Protein AF-A0AAE9PSY1-F1 (afdb_monomer_lite)

InterPro domains:
  IPR010998 Integrase/recombinase, N-terminal [G3DSA:1.10.150.130] (76-188)
  IPR011010 DNA breaking-rejoining enzyme, catalytic core [SSF56349] (79-185)
  IPR044068 Core-binding (CB) domain [PS51900] (79-162)

Foldseek 3Di:
DDDDDDPDPPDAPPQWDDDPQWIKGKDWFWAWDQDPNDTDIDIDIDIDPTHNDSVVRVVVVVVLVVCVVVVNRHDDDQCFLQNLLVVLLVVCCVVPVDDPVLSVLLVLLSVLVCVQGRNHRLQPDALVNVLVSLVVCVVVVDDLVSSVSNLVSLQSSQVVCCVVVVYVDRSSPPHDRDDDDPPPPPPDDDDPDDDDDDDDDD

Structure (mmCIF, N/CA/C/O backbone):
data_AF-A0AAE9PSY1-F1
#
_entry.id   AF-A0AAE9PSY1-F1
#
loop_
_atom_site.group_PDB
_atom_site.id
_atom_site.type_symbol
_atom_site.label_atom_id
_atom_site.label_alt_id
_atom_site.label_comp_id
_atom_site.label_asym_id
_atom_site.label_entity_id
_atom_site.label_seq_id
_atom_site.pdbx_PDB_ins_code
_atom_site.Cartn_x
_atom_site.Cartn_y
_atom_site.Cartn_z
_atom_site.occupancy
_atom_site.B_iso_or_equiv
_atom_site.auth_seq_id
_atom_site.auth_comp_id
_atom_site.auth_asym_id
_atom_site.auth_atom_id
_atom_site.pdbx_PDB_model_num
ATOM 1 N N . MET A 1 1 ? 51.219 -41.374 -12.447 1.00 38.34 1 MET A N 1
ATOM 2 C CA . MET A 1 1 ? 50.720 -40.051 -12.893 1.00 38.34 1 MET A CA 1
ATOM 3 C C . MET A 1 1 ? 49.291 -40.204 -13.410 1.00 38.34 1 MET A C 1
ATOM 5 O O . MET A 1 1 ? 49.100 -40.772 -14.476 1.00 38.34 1 MET A O 1
ATOM 9 N N . LYS A 1 2 ? 48.273 -39.790 -12.641 1.00 38.56 2 LYS A N 1
ATOM 10 C CA . LYS A 1 2 ? 46.865 -39.838 -13.081 1.00 38.56 2 LYS A CA 1
ATOM 11 C C . LYS A 1 2 ? 46.570 -38.604 -13.941 1.00 38.56 2 LYS A C 1
ATOM 13 O O . LYS A 1 2 ? 46.669 -37.480 -13.456 1.00 38.56 2 LYS A O 1
ATOM 18 N N . LYS A 1 3 ? 46.256 -38.822 -15.222 1.00 40.44 3 LYS A N 1
ATOM 19 C CA . LYS A 1 3 ? 45.859 -37.780 -16.180 1.00 40.44 3 LYS A CA 1
ATOM 20 C C . LYS A 1 3 ? 44.572 -37.105 -15.681 1.00 40.44 3 LYS A C 1
ATOM 22 O O . LYS A 1 3 ? 43.551 -37.771 -15.538 1.00 40.44 3 LYS A O 1
ATOM 27 N N . LYS A 1 4 ? 44.624 -35.796 -15.404 1.00 39.72 4 LYS A N 1
ATOM 28 C CA . LYS A 1 4 ? 43.431 -34.965 -15.178 1.00 39.72 4 LYS A CA 1
ATOM 29 C C . LYS A 1 4 ? 42.653 -34.904 -16.494 1.00 39.72 4 LYS A C 1
ATOM 31 O O . LYS A 1 4 ? 43.140 -34.334 -17.467 1.00 39.72 4 LYS A O 1
ATOM 36 N N . GLY A 1 5 ? 41.483 -35.535 -16.525 1.00 40.78 5 GLY A N 1
ATOM 37 C CA . GLY A 1 5 ? 40.542 -35.429 -17.633 1.00 40.78 5 GLY A CA 1
ATOM 38 C C . GLY A 1 5 ? 40.081 -33.982 -17.791 1.00 40.78 5 GLY A C 1
ATOM 39 O O . GLY A 1 5 ? 39.599 -33.370 -16.841 1.00 40.78 5 GLY A O 1
ATOM 40 N N . SER A 1 6 ? 40.273 -33.445 -18.991 1.00 43.91 6 SER A N 1
ATOM 41 C CA . SER A 1 6 ? 39.688 -32.189 -19.454 1.00 43.91 6 SER A CA 1
ATOM 42 C C . SER A 1 6 ? 38.163 -32.302 -19.381 1.00 43.91 6 SER A C 1
ATOM 44 O O . SER A 1 6 ? 37.575 -33.107 -20.103 1.00 43.91 6 SER A O 1
ATOM 46 N N . SER A 1 7 ? 37.515 -31.555 -18.481 1.00 47.62 7 SER A N 1
ATOM 47 C CA . SER A 1 7 ? 36.056 -31.483 -18.441 1.00 47.62 7 SER A CA 1
ATOM 48 C C . SER A 1 7 ? 35.575 -30.651 -19.627 1.00 47.62 7 SER A C 1
ATOM 50 O O . SER A 1 7 ? 35.779 -29.439 -19.708 1.00 47.62 7 SER A O 1
ATOM 52 N N . THR A 1 8 ? 34.936 -31.313 -20.584 1.00 50.91 8 THR A N 1
ATOM 53 C CA . THR A 1 8 ? 34.215 -30.669 -21.679 1.00 50.91 8 THR A CA 1
ATOM 54 C C . THR A 1 8 ? 33.200 -29.706 -21.064 1.00 50.91 8 THR A C 1
ATOM 56 O O . THR A 1 8 ? 32.235 -30.147 -20.439 1.00 50.91 8 THR A O 1
ATOM 59 N N . LYS A 1 9 ? 33.426 -28.389 -21.173 1.00 59.38 9 LYS A N 1
ATOM 60 C CA . LYS A 1 9 ? 32.467 -27.374 -20.712 1.00 59.38 9 LYS A CA 1
ATOM 61 C C . LYS A 1 9 ? 31.151 -27.605 -21.460 1.00 59.38 9 LYS A C 1
ATOM 63 O O . LYS A 1 9 ? 31.060 -27.280 -22.644 1.00 59.38 9 LYS A O 1
ATOM 68 N N . ARG A 1 10 ? 30.155 -28.215 -20.807 1.00 67.44 10 ARG A N 1
ATOM 69 C CA . ARG A 1 10 ? 28.814 -28.373 -21.387 1.00 67.44 10 ARG A CA 1
ATOM 70 C C . ARG A 1 10 ? 28.285 -26.975 -21.701 1.00 67.44 10 ARG A C 1
ATOM 72 O O . ARG A 1 10 ? 28.323 -26.095 -20.843 1.00 67.44 10 ARG A O 1
ATOM 79 N N . LYS A 1 11 ? 27.841 -26.750 -22.938 1.00 79.25 11 LYS A N 1
ATOM 80 C CA . LYS A 1 11 ? 27.210 -25.485 -23.327 1.00 79.25 11 LYS A CA 1
ATOM 81 C C . LYS A 1 11 ? 25.813 -25.454 -22.709 1.00 79.25 11 LYS A C 1
ATOM 83 O O . LYS A 1 11 ? 24.969 -26.262 -23.084 1.00 79.25 11 LYS A O 1
ATOM 88 N N . LEU A 1 12 ? 25.598 -24.566 -21.742 1.00 84.44 12 LEU A N 1
ATOM 89 C CA . LEU A 1 12 ? 24.282 -24.349 -21.145 1.00 84.44 12 LEU A CA 1
ATOM 90 C C . LEU A 1 12 ? 23.368 -23.593 -22.128 1.00 84.44 12 LEU A C 1
ATOM 92 O O . LEU A 1 12 ? 23.875 -22.800 -22.929 1.00 84.44 12 LEU A O 1
ATOM 96 N N . PRO A 1 13 ? 22.041 -23.811 -22.076 1.00 86.56 13 PRO A N 1
ATOM 97 C CA . PRO A 1 13 ? 21.084 -23.027 -22.852 1.00 86.56 13 PRO A CA 1
ATOM 98 C C . PRO A 1 13 ? 21.140 -21.528 -22.523 1.00 86.56 13 PRO A C 1
ATOM 100 O O . PRO A 1 13 ? 21.561 -21.123 -21.437 1.00 86.56 13 PRO A O 1
ATOM 103 N N . THR A 1 14 ? 20.682 -20.693 -23.458 1.00 86.75 14 THR A N 1
ATOM 104 C CA . THR A 1 14 ? 20.633 -19.232 -23.298 1.00 86.75 14 THR A CA 1
ATOM 105 C C . THR A 1 14 ? 19.939 -18.840 -21.993 1.00 86.75 14 THR A C 1
ATOM 107 O O . THR A 1 14 ? 18.866 -19.348 -21.681 1.00 86.75 14 THR A O 1
ATOM 110 N N . ASN A 1 15 ? 20.549 -17.910 -21.251 1.00 88.56 15 ASN A N 1
ATOM 111 C CA . ASN A 1 15 ? 20.097 -17.413 -19.945 1.00 88.56 15 ASN A CA 1
ATOM 112 C C . ASN A 1 15 ? 20.086 -18.430 -18.788 1.00 88.56 15 ASN A C 1
ATOM 114 O O . ASN A 1 15 ? 19.788 -18.024 -17.667 1.00 88.56 15 ASN A O 1
ATOM 118 N N . VAL A 1 16 ? 20.484 -19.689 -19.001 1.00 90.56 16 VAL A N 1
ATOM 119 C CA . VAL A 1 16 ? 20.655 -20.669 -17.919 1.00 90.56 16 VAL A CA 1
ATOM 120 C C . VAL A 1 16 ? 22.053 -20.548 -17.310 1.00 90.56 16 VAL A C 1
ATOM 122 O O . VAL A 1 16 ? 23.061 -20.501 -18.019 1.00 90.56 16 VAL A O 1
ATOM 125 N N . ARG A 1 17 ? 22.123 -20.502 -15.980 1.00 89.88 17 ARG A N 1
ATOM 126 C CA . ARG A 1 17 ? 23.356 -20.512 -15.185 1.00 89.88 17 ARG A CA 1
ATOM 127 C C . ARG A 1 17 ? 23.416 -21.785 -14.349 1.00 89.88 17 ARG A C 1
ATOM 129 O O . ARG A 1 17 ? 22.388 -22.261 -13.883 1.00 89.88 17 ARG A O 1
ATOM 136 N N . GLU A 1 18 ? 24.619 -22.309 -14.141 1.00 91.88 18 GLU A N 1
ATOM 137 C CA . GLU A 1 18 ? 24.870 -23.443 -13.246 1.00 91.88 18 GLU A CA 1
ATOM 138 C C . GLU A 1 18 ? 25.722 -22.982 -12.060 1.00 91.88 18 GLU A C 1
ATOM 140 O O . GLU A 1 18 ? 26.770 -22.355 -12.243 1.00 91.88 18 GLU A O 1
ATOM 145 N N . ARG A 1 19 ? 25.270 -23.287 -10.842 1.00 86.94 19 ARG A N 1
ATOM 146 C CA . ARG A 1 19 ? 26.006 -23.035 -9.599 1.00 86.94 19 ARG A CA 1
ATOM 147 C C . ARG A 1 19 ? 25.742 -24.171 -8.617 1.00 86.94 19 ARG A C 1
ATOM 149 O O . ARG A 1 19 ? 24.590 -24.499 -8.354 1.00 86.94 19 ARG A O 1
ATOM 156 N N . ASP A 1 20 ? 26.808 -24.747 -8.068 1.00 87.19 20 ASP A N 1
ATOM 157 C CA . ASP A 1 20 ? 26.748 -25.846 -7.090 1.00 87.19 20 ASP A CA 1
ATOM 158 C C . ASP A 1 20 ? 25.937 -27.066 -7.588 1.00 87.19 20 ASP A C 1
ATOM 160 O O . ASP A 1 20 ? 25.249 -27.724 -6.813 1.00 87.19 20 ASP A O 1
ATOM 164 N N . GLY A 1 21 ? 25.971 -27.343 -8.900 1.00 87.31 21 GLY A N 1
ATOM 165 C CA . GLY A 1 21 ? 25.198 -28.425 -9.527 1.00 87.31 21 GLY A CA 1
ATOM 166 C C . GLY A 1 21 ? 23.692 -28.159 -9.643 1.00 87.31 21 GLY A C 1
ATOM 167 O O . GLY A 1 21 ? 22.940 -29.076 -9.959 1.00 87.31 21 GLY A O 1
ATOM 168 N N . LYS A 1 22 ? 23.245 -26.925 -9.383 1.00 91.00 22 LYS A N 1
ATOM 169 C CA . LYS A 1 22 ? 21.869 -26.467 -9.598 1.00 91.00 22 LYS A CA 1
ATOM 170 C C . LYS A 1 22 ? 21.804 -25.462 -10.743 1.00 91.00 22 LYS A C 1
ATOM 172 O O . LYS A 1 22 ? 22.782 -24.762 -11.018 1.00 91.00 22 LYS A O 1
ATOM 177 N N . TYR A 1 23 ? 20.632 -25.342 -11.356 1.00 91.62 23 TYR A N 1
ATOM 178 C CA . TYR A 1 23 ? 20.397 -24.505 -12.529 1.00 91.62 23 TYR A CA 1
ATOM 179 C C . TYR A 1 23 ? 19.451 -23.347 -12.213 1.00 91.62 23 TYR A C 1
ATOM 181 O O . TYR A 1 23 ? 18.432 -23.539 -11.563 1.00 91.62 23 TYR A O 1
ATOM 189 N N . SER A 1 24 ? 19.756 -22.139 -12.676 1.00 88.81 24 SER A N 1
ATOM 190 C CA . SER A 1 24 ? 18.845 -20.989 -12.595 1.00 88.81 24 SER A CA 1
ATOM 191 C C . SER A 1 24 ? 18.690 -20.322 -13.957 1.00 88.81 24 SER A C 1
ATOM 193 O O . SER A 1 24 ? 19.573 -20.403 -14.808 1.00 88.81 24 SER A O 1
ATOM 195 N N . TYR A 1 25 ? 17.558 -19.663 -14.175 1.00 90.06 25 TYR A N 1
ATOM 196 C CA . TYR A 1 25 ? 17.272 -18.868 -15.360 1.00 90.06 25 TYR A CA 1
ATOM 197 C C . TYR A 1 25 ? 17.375 -17.385 -15.022 1.00 90.06 25 TYR A C 1
ATOM 199 O O . TYR A 1 25 ? 16.667 -16.882 -14.147 1.00 90.06 25 TYR A O 1
ATOM 207 N N . ARG A 1 26 ? 18.249 -16.669 -15.726 1.00 92.12 26 ARG A N 1
ATOM 208 C CA . ARG A 1 26 ? 18.400 -15.220 -15.606 1.00 92.12 26 ARG A CA 1
ATOM 209 C C . ARG A 1 26 ? 17.409 -14.506 -16.515 1.00 92.12 26 ARG A C 1
ATOM 211 O O . ARG A 1 26 ? 17.347 -14.778 -17.709 1.00 92.12 26 ARG A O 1
ATOM 218 N N . TYR A 1 27 ? 16.711 -13.515 -15.985 1.00 88.62 27 TYR A N 1
ATOM 219 C CA . TYR A 1 27 ? 15.773 -12.707 -16.755 1.00 88.62 27 TYR A CA 1
ATOM 220 C C . TYR A 1 27 ? 15.793 -11.245 -16.312 1.00 88.62 27 TYR A C 1
ATOM 222 O O . TYR A 1 27 ? 16.279 -10.907 -15.235 1.00 88.62 27 TYR A O 1
ATOM 230 N N . TYR A 1 28 ? 15.268 -10.367 -17.164 1.00 86.75 28 TYR A N 1
ATOM 231 C CA . TYR A 1 28 ? 15.171 -8.937 -16.889 1.00 86.75 28 TYR A CA 1
ATOM 232 C C . TYR A 1 28 ? 13.712 -8.552 -16.742 1.00 86.75 28 TYR A C 1
ATOM 234 O O . TYR A 1 28 ? 12.906 -8.796 -17.644 1.00 86.75 28 TYR A O 1
ATOM 242 N N . ILE A 1 29 ? 13.381 -7.923 -15.621 1.00 81.38 29 ILE A N 1
ATOM 243 C CA . ILE A 1 29 ? 12.048 -7.378 -15.410 1.00 81.38 29 ILE A CA 1
ATOM 244 C C . ILE A 1 29 ? 12.078 -5.872 -15.703 1.00 81.38 29 ILE A C 1
ATOM 246 O O . ILE A 1 29 ? 12.953 -5.176 -15.173 1.00 81.38 29 ILE A O 1
ATO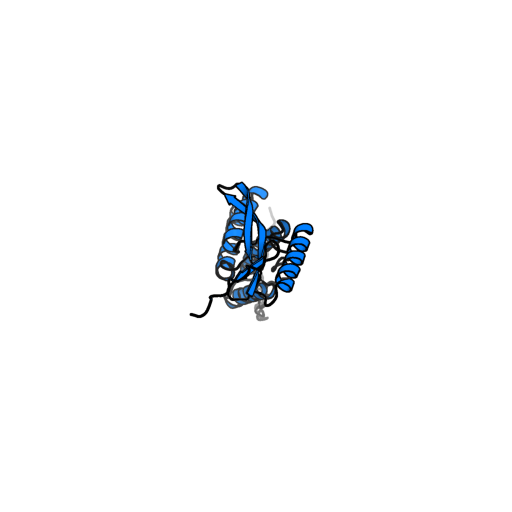M 250 N N . PRO A 1 30 ? 11.165 -5.344 -16.543 1.00 76.00 30 PRO A N 1
ATOM 251 C CA . PRO A 1 30 ? 11.039 -3.905 -16.727 1.00 76.00 30 PRO A CA 1
ATOM 252 C C . PRO A 1 30 ? 10.627 -3.240 -15.408 1.00 76.00 30 PRO A C 1
ATOM 254 O O . PRO A 1 30 ? 9.717 -3.700 -14.719 1.00 76.00 30 PRO A O 1
ATOM 257 N N . THR A 1 31 ? 11.302 -2.147 -15.073 1.00 70.38 31 THR A N 1
ATOM 258 C CA . THR A 1 31 ? 11.047 -1.323 -13.889 1.00 70.38 31 THR A CA 1
ATOM 259 C C . THR A 1 31 ? 10.933 0.149 -14.279 1.00 70.38 31 THR A C 1
ATOM 261 O O . THR A 1 31 ? 11.395 0.561 -15.346 1.00 70.38 31 THR A O 1
ATOM 264 N N . THR A 1 32 ? 10.336 0.951 -13.405 1.00 70.44 32 THR A N 1
ATOM 265 C CA . THR A 1 32 ? 10.323 2.410 -13.500 1.00 70.44 32 THR A CA 1
ATOM 266 C C . THR A 1 32 ? 11.026 2.956 -12.267 1.00 70.44 32 THR A C 1
ATOM 268 O O . THR A 1 32 ? 10.627 2.659 -11.144 1.00 70.44 32 THR A O 1
ATOM 271 N N . LYS A 1 33 ? 12.084 3.744 -12.464 1.00 63.69 33 LYS A N 1
ATOM 272 C CA . LYS A 1 33 ? 12.772 4.448 -11.379 1.00 63.69 33 LYS A CA 1
ATOM 273 C C . LYS A 1 33 ? 12.387 5.919 -11.417 1.00 63.69 33 LYS A C 1
ATOM 275 O O . LYS A 1 33 ? 12.373 6.520 -12.488 1.00 63.69 33 LYS A O 1
ATOM 280 N N . PHE A 1 34 ? 12.118 6.486 -10.246 1.00 53.16 34 PHE A N 1
ATOM 281 C CA . PHE A 1 34 ? 11.942 7.924 -10.073 1.00 53.16 34 PHE A CA 1
ATOM 282 C C . PHE A 1 34 ? 13.309 8.533 -9.773 1.00 53.16 34 PHE A C 1
ATOM 284 O O . PHE A 1 34 ? 13.859 8.324 -8.693 1.00 53.16 34 PHE A O 1
ATOM 291 N N . ILE A 1 35 ? 13.878 9.241 -10.742 1.00 62.84 35 ILE A N 1
ATOM 292 C CA . ILE A 1 35 ? 15.138 9.972 -10.580 1.00 62.84 35 ILE A CA 1
ATOM 293 C C . ILE A 1 35 ? 14.781 11.445 -10.751 1.00 62.84 35 ILE A C 1
ATOM 295 O O . ILE A 1 35 ? 14.206 11.806 -11.771 1.00 62.84 35 ILE A O 1
ATOM 299 N N . GLU A 1 36 ? 15.057 12.266 -9.734 1.00 52.88 36 GLU A N 1
ATOM 300 C CA . GLU A 1 36 ? 14.820 13.725 -9.763 1.00 52.88 36 GLU A CA 1
ATOM 301 C C . GLU A 1 36 ? 13.357 14.143 -10.030 1.00 52.88 36 GLU A C 1
ATOM 303 O O . GLU A 1 36 ? 13.087 15.244 -10.488 1.00 52.88 36 GLU A O 1
ATOM 308 N N . GLY A 1 37 ? 12.386 13.283 -9.702 1.00 56.38 37 GLY A N 1
ATOM 309 C CA . GLY A 1 37 ? 10.957 13.568 -9.892 1.00 56.38 37 GLY A CA 1
ATOM 310 C C . GLY A 1 37 ? 10.389 13.145 -11.250 1.00 56.38 37 GLY A C 1
ATOM 311 O O . GLY A 1 37 ? 9.181 13.249 -11.443 1.00 56.38 37 GLY A O 1
ATOM 312 N N . GLU A 1 38 ? 11.213 12.595 -12.144 1.00 52.50 38 GLU A N 1
ATOM 313 C CA . GLU A 1 38 ? 10.786 12.065 -13.442 1.00 52.50 38 GLU A CA 1
ATOM 314 C C . GLU A 1 38 ? 10.785 10.527 -13.470 1.00 52.50 38 GLU A C 1
ATOM 316 O O . GLU A 1 38 ? 11.668 9.863 -12.915 1.00 52.50 38 GLU A O 1
ATOM 321 N N . GLU A 1 39 ? 9.794 9.948 -14.152 1.00 62.06 39 GLU A N 1
ATOM 322 C CA . GLU A 1 39 ? 9.678 8.504 -14.374 1.00 62.06 39 GLU A CA 1
ATOM 323 C C . GLU A 1 39 ? 10.609 8.045 -15.506 1.00 62.06 39 GLU A C 1
ATOM 325 O O . GLU A 1 39 ? 10.384 8.349 -16.679 1.00 62.06 39 GLU A O 1
ATOM 330 N N . LYS A 1 40 ? 11.639 7.253 -15.183 1.00 74.38 40 LYS A N 1
ATOM 331 C CA . LYS A 1 40 ? 12.554 6.664 -16.175 1.00 74.38 40 LYS A CA 1
ATOM 332 C C . LYS A 1 40 ? 12.397 5.148 -16.247 1.00 74.38 40 LYS A C 1
ATOM 334 O O . LYS A 1 40 ? 12.455 4.449 -15.233 1.00 74.38 40 LYS A O 1
ATOM 339 N N . LYS A 1 41 ? 12.246 4.625 -17.470 1.00 72.06 41 LYS A N 1
ATOM 340 C CA . LYS A 1 41 ? 12.249 3.178 -17.741 1.00 72.06 41 LYS A CA 1
ATOM 341 C C . LYS A 1 41 ? 13.631 2.608 -17.435 1.00 72.06 41 LYS A C 1
ATOM 343 O O . LYS A 1 41 ? 14.647 3.128 -17.883 1.00 72.06 41 LYS A O 1
ATOM 348 N N . SER A 1 42 ? 13.663 1.515 -16.695 1.00 76.75 42 SER A N 1
ATOM 349 C CA . SER A 1 42 ? 14.871 0.771 -16.362 1.00 76.75 42 SER A CA 1
ATOM 350 C C . SER A 1 42 ? 14.549 -0.731 -16.389 1.00 76.75 42 SER A C 1
ATOM 352 O O . SER A 1 42 ? 13.420 -1.139 -16.662 1.00 76.75 42 SER A O 1
ATOM 354 N N . SER A 1 43 ? 15.543 -1.585 -16.174 1.00 79.56 43 SER A N 1
ATOM 355 C CA . SER A 1 43 ? 15.342 -3.030 -16.045 1.00 79.56 43 SER A CA 1
ATOM 356 C C . SER A 1 43 ? 16.198 -3.557 -14.901 1.00 79.56 43 SER A C 1
ATOM 358 O O . SER A 1 43 ? 17.305 -3.061 -14.682 1.00 79.56 43 SER A O 1
ATOM 360 N N . LYS A 1 44 ? 15.675 -4.525 -14.145 1.00 81.62 44 LYS A N 1
ATOM 361 C CA . LYS A 1 44 ? 16.419 -5.209 -13.083 1.00 81.62 44 LYS A CA 1
ATOM 362 C C . LYS A 1 44 ? 16.652 -6.666 -13.469 1.00 81.62 44 LYS A C 1
ATOM 364 O O . LYS A 1 44 ? 15.723 -7.356 -13.888 1.00 81.62 44 LYS A O 1
ATOM 369 N N . GLU A 1 45 ? 17.906 -7.094 -13.343 1.00 86.25 45 GLU A N 1
ATOM 370 C CA . GLU A 1 45 ? 18.312 -8.495 -13.462 1.00 86.25 45 GLU A CA 1
ATOM 371 C C . GLU A 1 45 ? 17.767 -9.289 -12.270 1.00 86.25 45 GLU A C 1
ATOM 373 O O . GLU A 1 45 ? 17.902 -8.871 -11.119 1.00 86.25 45 GLU A O 1
ATOM 378 N N . MET A 1 46 ? 17.142 -10.422 -12.567 1.00 84.38 46 MET A N 1
ATOM 379 C CA . MET A 1 46 ? 16.596 -11.377 -11.611 1.00 84.38 46 MET A CA 1
ATOM 380 C C . MET A 1 46 ? 17.054 -12.783 -11.996 1.00 84.38 46 MET A C 1
ATOM 382 O O . MET A 1 46 ? 17.375 -13.058 -13.156 1.00 84.38 46 MET A O 1
ATOM 386 N N . GLU A 1 47 ? 17.049 -13.684 -11.022 1.00 85.62 47 GLU A N 1
ATOM 387 C CA . GLU A 1 47 ? 17.278 -15.108 -11.241 1.00 85.62 47 GLU A CA 1
ATOM 388 C C . GLU A 1 47 ? 16.077 -15.899 -10.731 1.00 85.62 47 GLU A C 1
ATOM 390 O O . GLU A 1 47 ? 15.436 -15.525 -9.747 1.00 85.62 47 GLU A O 1
ATOM 395 N N . SER A 1 48 ? 15.756 -16.988 -11.421 1.00 81.81 48 SER A N 1
ATOM 396 C CA . SER A 1 48 ? 14.795 -17.970 -10.933 1.00 81.81 48 SER A CA 1
ATOM 397 C C . SER A 1 48 ? 15.289 -18.628 -9.635 1.00 81.81 48 SER A C 1
ATOM 399 O O . SER A 1 48 ? 16.481 -18.552 -9.310 1.00 81.81 48 SER A O 1
ATOM 401 N N . PRO A 1 49 ? 14.420 -19.378 -8.933 1.00 83.50 49 PRO A N 1
ATOM 402 C CA . PRO A 1 49 ? 14.876 -20.394 -7.995 1.00 83.50 49 PRO A CA 1
ATOM 403 C C . PRO A 1 49 ? 15.916 -21.321 -8.634 1.00 83.50 49 PRO A C 1
ATOM 405 O O . PRO A 1 49 ? 16.003 -21.449 -9.860 1.00 83.50 49 PRO A O 1
ATOM 408 N N . ARG A 1 50 ? 16.711 -21.967 -7.785 1.00 85.06 50 ARG A N 1
ATOM 409 C CA . ARG A 1 50 ? 17.660 -22.990 -8.215 1.00 85.06 50 ARG A CA 1
ATOM 410 C C . ARG A 1 50 ? 16.909 -24.306 -8.421 1.00 85.06 50 ARG A C 1
ATOM 412 O O . ARG A 1 50 ? 16.239 -24.765 -7.503 1.00 85.06 50 ARG A O 1
ATOM 419 N N . PHE A 1 51 ? 17.052 -24.886 -9.601 1.00 85.81 51 PHE A N 1
ATOM 420 C CA . PHE A 1 51 ? 16.428 -26.129 -10.033 1.00 85.81 51 PHE A CA 1
ATOM 421 C C . PHE A 1 51 ? 17.445 -27.263 -10.130 1.00 85.81 51 PHE A C 1
ATOM 423 O O . PHE A 1 51 ? 18.655 -27.028 -10.214 1.00 85.81 51 PHE A O 1
ATOM 430 N N . ASP A 1 52 ? 16.945 -28.492 -10.143 1.00 87.06 52 ASP A N 1
ATOM 431 C CA . ASP A 1 52 ? 17.772 -29.697 -10.182 1.00 87.06 52 ASP A CA 1
ATOM 432 C C . ASP A 1 52 ? 18.142 -30.068 -11.617 1.00 87.06 52 ASP A C 1
ATOM 434 O O . ASP A 1 52 ? 19.190 -30.665 -11.863 1.00 87.06 52 ASP A O 1
ATOM 438 N N . THR A 1 53 ? 17.315 -29.655 -12.579 1.00 92.25 53 THR A N 1
ATOM 439 C CA . THR A 1 53 ? 17.512 -29.931 -13.999 1.00 92.25 53 THR A CA 1
ATOM 440 C C . THR A 1 53 ? 17.610 -28.655 -14.834 1.00 92.25 53 THR A C 1
ATOM 442 O O . THR A 1 53 ? 17.056 -27.603 -14.512 1.00 92.25 53 THR A O 1
ATOM 445 N N . ILE A 1 54 ? 18.308 -28.758 -15.968 1.00 91.44 54 ILE A N 1
ATOM 446 C CA . ILE A 1 54 ? 18.382 -27.680 -16.965 1.00 91.44 54 ILE A CA 1
ATOM 447 C C . ILE A 1 54 ? 16.987 -27.381 -17.535 1.00 91.44 54 ILE A C 1
ATOM 449 O O . ILE A 1 54 ? 16.672 -26.221 -17.792 1.00 91.44 54 ILE A O 1
ATOM 453 N N . GLN A 1 55 ? 16.158 -28.415 -17.724 1.00 91.19 55 GLN A N 1
ATOM 454 C CA . GLN A 1 55 ? 14.836 -28.277 -18.334 1.00 91.19 55 GLN A CA 1
ATOM 455 C C . GLN A 1 55 ? 13.898 -27.426 -17.472 1.00 91.19 55 GLN A C 1
ATOM 457 O O . GLN A 1 55 ? 13.263 -26.525 -18.002 1.00 91.19 55 GLN A O 1
ATOM 462 N N . GLU A 1 56 ? 13.890 -27.613 -16.150 1.00 85.06 56 GLU A N 1
ATOM 463 C CA . GLU A 1 56 ? 13.088 -26.787 -15.233 1.00 85.06 56 GLU A CA 1
ATOM 464 C C . GLU A 1 56 ? 13.458 -25.298 -15.312 1.00 85.06 56 GLU A C 1
ATOM 466 O O . GLU A 1 56 ? 12.585 -24.428 -15.315 1.00 85.06 56 GLU A O 1
ATOM 471 N N . ALA A 1 57 ? 14.754 -24.988 -15.439 1.00 87.44 57 ALA A N 1
ATOM 472 C CA . ALA A 1 57 ? 15.205 -23.615 -15.643 1.00 87.44 57 ALA A CA 1
ATOM 473 C C . ALA A 1 57 ? 14.713 -23.050 -16.990 1.00 87.44 57 ALA A C 1
ATOM 475 O O . ALA A 1 57 ? 14.303 -21.890 -17.065 1.00 87.44 57 ALA A O 1
ATOM 476 N N . VAL A 1 58 ? 14.717 -23.858 -18.054 1.00 92.00 58 VAL A N 1
ATOM 477 C CA . VAL A 1 58 ? 14.201 -23.461 -19.376 1.00 92.00 58 VAL A CA 1
ATOM 478 C C . VAL A 1 58 ? 12.688 -23.235 -19.339 1.00 92.00 58 VAL A C 1
ATOM 480 O O . VAL A 1 58 ? 12.225 -22.200 -19.819 1.00 92.00 58 VAL A O 1
ATOM 483 N N . ASP A 1 59 ? 11.931 -24.142 -18.724 1.00 87.00 59 ASP A N 1
ATOM 484 C CA . ASP A 1 59 ? 10.474 -24.043 -18.589 1.00 87.00 59 ASP A CA 1
ATOM 485 C C . ASP A 1 59 ? 10.084 -22.794 -17.792 1.00 87.00 59 ASP A C 1
ATOM 487 O O . ASP A 1 59 ? 9.179 -22.051 -18.181 1.00 87.00 59 ASP A O 1
ATOM 491 N N . PHE A 1 60 ? 10.833 -22.480 -16.729 1.00 83.50 60 PHE A N 1
ATOM 492 C CA . PHE A 1 60 ? 10.681 -21.217 -16.012 1.00 83.50 60 PHE A CA 1
ATOM 493 C C . PHE A 1 60 ? 10.912 -20.009 -16.933 1.00 83.50 60 PHE A C 1
ATOM 495 O O . PHE A 1 60 ? 10.132 -19.056 -16.908 1.00 83.50 60 PHE A O 1
ATOM 502 N N . GLY A 1 61 ? 11.941 -20.051 -17.783 1.00 86.88 61 GLY A N 1
ATOM 503 C CA . GLY A 1 61 ? 12.195 -19.023 -18.794 1.00 86.88 61 GLY A CA 1
ATOM 504 C C . GLY A 1 61 ? 11.018 -18.813 -19.753 1.00 86.88 61 GLY A C 1
ATOM 505 O O . GLY A 1 61 ? 10.624 -17.672 -19.998 1.00 86.88 61 GLY A O 1
ATOM 506 N N . ILE A 1 62 ? 10.394 -19.897 -20.226 1.00 88.31 62 ILE A N 1
ATOM 507 C CA . ILE A 1 62 ? 9.190 -19.844 -21.075 1.00 88.31 62 ILE A CA 1
ATOM 508 C C . ILE A 1 62 ? 8.034 -19.160 -20.333 1.00 88.31 62 ILE A C 1
ATOM 510 O O . ILE A 1 62 ? 7.371 -18.282 -20.892 1.00 88.31 62 ILE A O 1
ATOM 514 N N . LEU A 1 63 ? 7.816 -19.497 -19.057 1.00 83.88 63 LEU A N 1
ATOM 515 C CA . LEU A 1 63 ? 6.789 -18.855 -18.228 1.00 83.88 63 LEU A CA 1
ATOM 516 C C . LEU A 1 63 ? 7.044 -17.352 -18.048 1.00 83.88 63 LEU A C 1
ATOM 518 O O . LEU A 1 63 ? 6.102 -16.554 -18.073 1.00 83.88 63 LEU A O 1
ATOM 522 N N . ILE A 1 64 ? 8.302 -16.948 -17.868 1.00 85.38 64 ILE A N 1
ATOM 523 C CA . ILE A 1 64 ? 8.686 -15.538 -17.750 1.00 85.38 64 ILE A CA 1
ATOM 524 C C . ILE A 1 64 ? 8.434 -14.782 -19.056 1.00 85.38 64 ILE A C 1
ATOM 526 O O . ILE A 1 64 ? 7.839 -13.701 -19.019 1.00 85.38 64 ILE A O 1
ATOM 530 N N . GLU A 1 65 ? 8.818 -15.341 -20.203 1.00 85.69 65 GLU A N 1
ATOM 531 C CA . GLU A 1 65 ? 8.557 -14.724 -21.508 1.00 85.69 65 GLU A CA 1
ATOM 532 C C . GLU A 1 65 ? 7.052 -14.625 -21.788 1.00 85.69 65 GLU A C 1
ATOM 534 O O . GLU A 1 65 ? 6.568 -13.568 -22.196 1.00 85.69 65 GLU A O 1
ATOM 539 N N . ALA A 1 66 ? 6.269 -15.652 -21.446 1.00 83.06 66 ALA A N 1
ATOM 540 C CA . ALA A 1 66 ? 4.811 -15.587 -21.522 1.00 83.06 66 ALA A CA 1
ATOM 541 C C . ALA A 1 66 ? 4.240 -14.448 -20.653 1.00 83.06 66 ALA A C 1
ATOM 543 O O . ALA A 1 66 ? 3.417 -13.656 -21.123 1.00 83.06 66 ALA A O 1
ATOM 544 N N . LYS A 1 67 ? 4.710 -14.294 -19.405 1.00 78.50 67 LYS A N 1
ATOM 545 C CA . LYS A 1 67 ? 4.315 -13.178 -18.520 1.00 78.50 67 LYS A CA 1
ATOM 546 C C . LYS A 1 67 ? 4.721 -11.814 -19.083 1.00 78.50 67 LYS A C 1
ATOM 548 O O . LYS A 1 67 ? 3.984 -10.841 -18.907 1.00 78.50 67 LYS A O 1
ATOM 553 N N . LYS A 1 68 ? 5.870 -11.725 -19.753 1.00 82.75 68 LYS A N 1
ATOM 554 C CA . LYS A 1 68 ? 6.369 -10.502 -20.393 1.00 82.75 68 LYS A CA 1
ATOM 555 C C . LYS A 1 68 ? 5.524 -10.113 -21.606 1.00 82.75 68 LYS A C 1
ATOM 557 O O . LYS A 1 68 ? 5.118 -8.957 -21.695 1.00 82.75 68 LYS A O 1
ATOM 562 N N . ILE A 1 69 ? 5.179 -11.073 -22.469 1.00 83.50 69 ILE A N 1
ATOM 563 C CA . ILE A 1 69 ? 4.262 -10.883 -23.608 1.00 83.50 69 ILE A CA 1
ATOM 564 C C . ILE A 1 69 ? 2.895 -10.397 -23.114 1.00 83.50 69 ILE A C 1
ATOM 566 O O . ILE A 1 69 ? 2.343 -9.436 -23.645 1.00 83.50 69 ILE A O 1
ATOM 570 N N . GLN A 1 70 ? 2.387 -10.992 -22.031 1.00 78.75 70 GLN A N 1
ATOM 571 C CA . GLN A 1 70 ? 1.136 -10.573 -21.392 1.00 78.75 70 GLN A CA 1
ATOM 572 C C . GLN A 1 70 ? 1.234 -9.231 -20.642 1.00 78.75 70 GLN A C 1
ATOM 574 O O . GLN A 1 70 ? 0.241 -8.793 -20.064 1.00 78.75 70 GLN A O 1
ATOM 579 N N . LYS A 1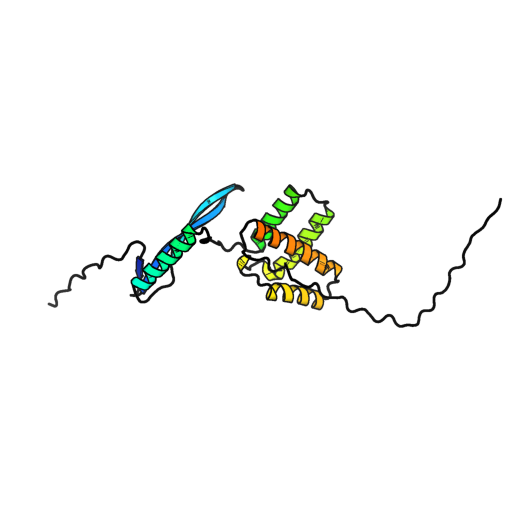 71 ? 2.408 -8.579 -20.600 1.00 73.56 71 LYS A N 1
ATOM 580 C CA . LYS A 1 71 ? 2.681 -7.363 -19.805 1.00 73.56 71 LYS A CA 1
ATOM 581 C C . LYS A 1 71 ? 2.358 -7.517 -18.306 1.00 73.56 71 LYS A C 1
ATOM 583 O O . LYS A 1 71 ? 2.098 -6.535 -17.614 1.00 73.56 71 LYS A O 1
ATOM 588 N N . LYS A 1 72 ? 2.395 -8.753 -17.797 1.00 69.88 72 LYS A N 1
ATOM 589 C CA . LYS A 1 72 ? 2.165 -9.109 -16.385 1.00 69.88 72 LYS A CA 1
ATOM 590 C C . LYS A 1 72 ? 3.459 -9.227 -15.582 1.00 69.88 72 LYS A C 1
ATOM 592 O O . LYS A 1 72 ? 3.414 -9.254 -14.357 1.00 69.88 72 LYS A O 1
ATOM 597 N N . LEU A 1 73 ? 4.611 -9.301 -16.248 1.00 69.00 73 LEU A N 1
ATOM 598 C CA . LEU A 1 73 ? 5.911 -9.314 -15.584 1.00 69.00 73 LEU A CA 1
ATOM 599 C C . LEU A 1 73 ? 6.263 -7.895 -15.104 1.00 69.00 73 LEU A C 1
ATOM 601 O O . LEU A 1 73 ? 6.787 -7.089 -15.872 1.00 69.00 73 LEU A O 1
ATOM 605 N N . LYS A 1 74 ? 5.938 -7.583 -13.846 1.00 61.91 74 LYS A N 1
ATOM 606 C CA . LYS A 1 74 ? 6.217 -6.288 -13.213 1.00 61.91 74 LYS A CA 1
ATOM 607 C C . LYS A 1 74 ? 7.304 -6.436 -12.166 1.00 61.91 74 LYS A C 1
ATOM 609 O O . LYS A 1 74 ? 7.274 -7.366 -11.364 1.00 61.91 74 LYS A O 1
ATOM 614 N N . TYR A 1 75 ? 8.263 -5.519 -12.190 1.00 54.62 75 TYR A N 1
ATOM 615 C CA . TYR A 1 75 ? 9.271 -5.440 -11.151 1.00 54.62 75 TYR A CA 1
ATOM 616 C C . TYR A 1 75 ? 8.695 -4.592 -10.027 1.00 54.62 75 TYR A C 1
ATOM 618 O O . TYR A 1 75 ? 8.594 -3.372 -10.152 1.00 54.62 75 TYR A O 1
ATOM 626 N N . THR A 1 76 ? 8.286 -5.238 -8.947 1.00 54.50 76 THR A N 1
ATOM 627 C CA . THR A 1 76 ? 8.071 -4.547 -7.685 1.00 54.50 76 THR A CA 1
ATOM 628 C C . THR A 1 76 ? 9.443 -4.440 -7.026 1.00 54.50 76 THR A C 1
ATOM 630 O O . THR A 1 76 ? 9.886 -5.380 -6.372 1.00 54.50 76 THR A O 1
ATOM 633 N N . ASP A 1 77 ? 10.136 -3.305 -7.201 1.00 51.78 77 ASP A N 1
ATOM 634 C CA . ASP A 1 77 ? 10.966 -2.828 -6.082 1.00 51.78 77 ASP A CA 1
ATOM 635 C C . ASP A 1 77 ? 10.051 -2.809 -4.856 1.00 51.78 77 ASP A C 1
ATOM 637 O O . ASP A 1 77 ? 8.840 -2.640 -5.031 1.00 51.78 77 ASP A O 1
ATOM 641 N N . ASP A 1 78 ? 10.605 -2.991 -3.659 1.00 62.41 78 ASP A N 1
ATOM 642 C CA . ASP A 1 78 ? 9.895 -2.925 -2.377 1.00 62.41 78 ASP A CA 1
ATOM 643 C C . ASP A 1 78 ? 9.276 -1.528 -2.174 1.00 62.41 78 ASP A C 1
ATOM 645 O O . ASP A 1 78 ? 9.692 -0.731 -1.329 1.00 62.41 78 ASP A O 1
ATOM 649 N N . LEU A 1 79 ? 8.296 -1.169 -3.005 1.00 80.75 79 LEU A N 1
ATOM 650 C CA . LEU A 1 79 ? 7.497 0.018 -2.879 1.00 80.75 79 LEU A CA 1
ATOM 651 C C . LEU A 1 79 ? 6.736 -0.229 -1.598 1.00 80.75 79 LEU A C 1
ATOM 653 O O . LEU A 1 79 ? 5.837 -1.061 -1.526 1.00 80.75 79 LEU A O 1
ATOM 657 N N . THR A 1 80 ? 7.179 0.438 -0.548 1.00 88.94 80 THR A N 1
ATOM 658 C CA . THR A 1 80 ? 6.534 0.310 0.742 1.00 88.94 80 THR A CA 1
ATOM 659 C C . THR A 1 80 ? 5.290 1.178 0.773 1.00 88.94 80 THR A C 1
ATOM 661 O O . THR A 1 80 ? 5.184 2.186 0.061 1.00 88.94 80 THR A O 1
ATOM 664 N N . VAL A 1 81 ? 4.363 0.850 1.670 1.00 90.06 81 VAL A N 1
ATOM 665 C CA . VAL A 1 81 ? 3.217 1.718 1.964 1.00 90.06 81 VAL A CA 1
ATOM 666 C C . VAL A 1 81 ? 3.686 3.127 2.343 1.00 90.06 81 VAL A C 1
ATOM 668 O O . VAL A 1 81 ? 3.050 4.108 1.965 1.00 90.06 81 VAL A O 1
ATOM 671 N N . ARG A 1 82 ? 4.835 3.262 3.022 1.00 89.69 82 ARG A N 1
ATOM 672 C CA . ARG A 1 82 ? 5.437 4.566 3.338 1.00 89.69 82 ARG A CA 1
ATOM 673 C C . ARG A 1 82 ? 5.783 5.359 2.091 1.00 89.69 82 ARG A C 1
ATOM 675 O O . ARG A 1 82 ? 5.280 6.473 1.948 1.00 89.69 82 ARG A O 1
ATOM 682 N N . THR A 1 83 ? 6.612 4.808 1.214 1.00 87.00 83 THR A N 1
ATOM 683 C CA . THR A 1 83 ? 7.048 5.515 0.004 1.00 87.00 83 THR A CA 1
ATOM 684 C C . THR A 1 83 ? 5.846 5.868 -0.866 1.00 87.00 83 THR A C 1
ATOM 686 O O . THR A 1 83 ? 5.709 7.009 -1.305 1.00 87.00 83 THR A O 1
ATOM 689 N N . TRP A 1 84 ? 4.910 4.930 -1.033 1.00 93.31 84 TRP A N 1
ATOM 690 C CA . TRP A 1 84 ? 3.707 5.182 -1.816 1.00 93.31 84 TRP A CA 1
ATOM 691 C C . TRP A 1 84 ? 2.799 6.253 -1.203 1.00 93.31 84 TRP A C 1
ATOM 693 O O . TRP A 1 84 ? 2.319 7.123 -1.924 1.00 93.31 84 TRP A O 1
ATOM 703 N N . SER A 1 85 ? 2.604 6.252 0.119 1.00 94.31 85 SER A N 1
ATOM 704 C CA . SER A 1 85 ? 1.753 7.242 0.796 1.00 94.31 85 SER A CA 1
ATOM 705 C C . SER A 1 85 ? 2.216 8.684 0.568 1.00 94.31 85 SER A C 1
ATOM 707 O O . SER A 1 85 ? 1.385 9.578 0.414 1.00 94.31 85 SER A O 1
ATOM 709 N N . GLN A 1 86 ? 3.532 8.911 0.489 1.00 92.56 86 GLN A N 1
ATOM 710 C CA . GLN A 1 86 ? 4.115 10.226 0.225 1.00 92.56 86 GLN A CA 1
ATOM 711 C C . GLN A 1 86 ? 3.870 10.662 -1.220 1.00 92.56 86 GLN A C 1
ATOM 713 O O . GLN A 1 86 ? 3.444 11.793 -1.458 1.00 92.56 86 GLN A O 1
ATOM 718 N N . THR A 1 87 ? 4.105 9.762 -2.178 1.00 92.06 87 THR A N 1
ATOM 719 C CA . THR A 1 87 ? 3.836 10.013 -3.600 1.00 92.06 87 THR A CA 1
ATOM 720 C C . THR A 1 87 ? 2.353 10.284 -3.833 1.00 92.06 87 THR A C 1
ATOM 722 O O . THR A 1 87 ? 1.995 11.273 -4.472 1.00 92.06 87 THR A O 1
ATOM 725 N N . TRP A 1 88 ? 1.484 9.452 -3.259 1.00 96.00 88 TRP A N 1
ATOM 726 C CA . TRP A 1 88 ? 0.040 9.606 -3.367 1.00 96.00 88 TRP A CA 1
ATOM 727 C C . TRP A 1 88 ? -0.446 10.923 -2.765 1.00 96.00 88 TRP A C 1
ATOM 729 O O . TRP A 1 88 ? -1.245 11.603 -3.398 1.00 96.00 88 TRP A O 1
ATOM 739 N N . LEU A 1 89 ? 0.034 11.317 -1.581 1.00 96.38 89 LEU A N 1
ATOM 740 C CA . LEU A 1 89 ? -0.424 12.554 -0.948 1.00 96.38 89 LEU A CA 1
ATOM 741 C C . LEU A 1 89 ? -0.085 13.784 -1.803 1.00 96.38 89 LEU A C 1
ATOM 743 O O . LEU A 1 89 ? -0.932 14.660 -1.963 1.00 96.38 89 LEU A O 1
ATOM 747 N N . LYS A 1 90 ? 1.113 13.824 -2.403 1.00 94.00 90 LYS A N 1
ATOM 748 C CA . LYS A 1 90 ? 1.497 14.889 -3.345 1.00 94.00 90 LYS A CA 1
ATOM 749 C C . LYS A 1 90 ? 0.565 14.921 -4.556 1.00 94.00 90 LYS A C 1
ATOM 751 O O . LYS A 1 90 ? 0.037 15.981 -4.880 1.00 94.00 90 LYS A O 1
ATOM 756 N N . ALA A 1 91 ? 0.329 13.767 -5.184 1.00 92.25 91 ALA A N 1
ATOM 757 C CA . ALA A 1 91 ? -0.587 13.655 -6.319 1.00 92.25 91 ALA A CA 1
ATOM 758 C C . ALA A 1 91 ? -2.010 14.095 -5.943 1.00 92.25 91 ALA A C 1
ATOM 760 O O . ALA A 1 91 ? -2.598 14.913 -6.632 1.00 92.25 91 ALA A O 1
ATOM 761 N N . TYR A 1 92 ? -2.530 13.644 -4.800 1.00 95.31 92 TYR A N 1
ATOM 762 C CA . TYR A 1 92 ? -3.858 14.004 -4.306 1.00 95.31 92 TYR A CA 1
ATOM 763 C C . TYR A 1 92 ? -4.029 15.515 -4.103 1.00 95.31 92 TYR A C 1
ATOM 765 O O . TYR A 1 92 ? -5.081 16.057 -4.437 1.00 95.31 92 TYR A O 1
ATOM 773 N N . ILE A 1 93 ? -3.012 16.192 -3.560 1.00 95.44 93 ILE A N 1
ATOM 774 C CA . ILE A 1 93 ? -3.041 17.646 -3.360 1.00 95.44 93 ILE A CA 1
ATOM 775 C C . ILE A 1 93 ? -3.065 18.370 -4.709 1.00 95.44 93 ILE A C 1
ATOM 777 O O . ILE A 1 93 ? -3.888 19.262 -4.886 1.00 95.44 93 ILE A O 1
ATOM 781 N N . MET A 1 94 ? -2.218 17.960 -5.657 1.00 94.44 94 MET A N 1
ATOM 782 C CA . MET A 1 94 ? -2.157 18.572 -6.990 1.00 94.44 94 MET A CA 1
ATOM 783 C C . MET A 1 94 ? -3.412 18.296 -7.827 1.00 94.44 94 MET A C 1
ATOM 785 O O . MET A 1 94 ? -3.879 19.171 -8.540 1.00 94.44 94 MET A O 1
ATOM 789 N N . GLU A 1 95 ? -3.974 17.090 -7.745 1.00 92.31 95 GLU A N 1
ATOM 790 C CA . GLU A 1 95 ? -5.131 16.681 -8.550 1.00 92.31 95 GLU A CA 1
ATOM 791 C C . GLU A 1 95 ? -6.456 17.260 -8.044 1.00 92.31 95 GLU A C 1
ATOM 793 O O . GLU A 1 95 ? -7.406 17.370 -8.817 1.00 92.31 95 GLU A O 1
ATOM 798 N N . ARG A 1 96 ? -6.570 17.537 -6.738 1.00 93.69 96 ARG A N 1
ATOM 799 C CA . ARG A 1 96 ? -7.861 17.877 -6.116 1.00 93.69 96 ARG A CA 1
ATOM 800 C C . ARG A 1 96 ? -7.913 19.221 -5.417 1.00 93.69 96 ARG A C 1
ATOM 802 O O . ARG A 1 96 ? -9.004 19.591 -4.992 1.00 93.69 96 ARG A O 1
ATOM 809 N N . GLU A 1 97 ? -6.771 19.871 -5.217 1.00 94.19 97 GLU A N 1
ATOM 810 C CA . GLU A 1 97 ? -6.654 21.147 -4.499 1.00 94.19 97 GLU A CA 1
ATOM 811 C C . GLU A 1 97 ? -7.531 21.212 -3.226 1.00 94.19 97 GLU A C 1
ATOM 813 O O . GLU A 1 97 ? -8.348 22.117 -3.042 1.00 94.19 97 GLU A O 1
ATOM 818 N N . PRO A 1 98 ? -7.446 20.204 -2.335 1.00 94.81 98 PRO A N 1
ATOM 819 C CA . PRO A 1 98 ? -8.367 20.085 -1.216 1.00 94.81 98 PRO A CA 1
ATOM 820 C C . PRO A 1 98 ? -8.124 21.180 -0.170 1.00 94.81 98 PRO A C 1
ATOM 822 O O . PRO A 1 98 ? -6.998 21.623 0.055 1.00 94.81 98 PRO A O 1
ATOM 825 N N . ALA A 1 99 ? -9.173 21.535 0.576 1.00 96.69 99 ALA A N 1
ATOM 826 C CA . ALA A 1 99 ? -9.050 22.453 1.706 1.00 96.69 99 ALA A CA 1
ATOM 827 C C . ALA A 1 99 ? -8.006 21.967 2.733 1.00 96.69 99 ALA A C 1
ATOM 829 O O . ALA A 1 99 ? -7.879 20.766 2.996 1.00 96.69 99 ALA A O 1
ATOM 830 N N . GLY A 1 100 ? -7.319 22.900 3.401 1.00 96.12 100 GLY A N 1
ATOM 831 C CA . GLY A 1 100 ? -6.225 22.577 4.329 1.00 96.12 100 GLY A CA 1
ATOM 832 C C . GLY A 1 100 ? -6.614 21.618 5.464 1.00 96.12 100 GLY A C 1
ATOM 833 O O . GLY A 1 100 ? -5.822 20.763 5.856 1.00 96.12 100 GLY A O 1
ATOM 834 N N . ASN A 1 101 ? -7.855 21.682 5.961 1.00 96.12 101 ASN A N 1
ATOM 835 C CA . ASN A 1 101 ? -8.346 20.732 6.967 1.00 96.12 101 ASN A CA 1
ATOM 836 C C . ASN A 1 101 ? -8.459 19.298 6.417 1.00 96.12 101 ASN A C 1
ATOM 838 O O . ASN A 1 101 ? -8.186 18.327 7.121 1.00 96.12 101 ASN A O 1
ATOM 842 N N . THR A 1 102 ? -8.822 19.153 5.142 1.00 96.44 102 THR A N 1
ATOM 843 C CA . THR A 1 102 ? -8.869 17.852 4.471 1.00 96.44 102 THR A CA 1
ATOM 844 C C . THR A 1 102 ? -7.466 17.273 4.334 1.00 96.44 102 THR A C 1
ATOM 846 O O . THR A 1 102 ? -7.289 16.098 4.649 1.00 96.44 102 THR A O 1
ATOM 849 N N . ILE A 1 103 ? -6.463 18.086 3.974 1.00 97.50 103 ILE A N 1
ATOM 850 C CA . ILE A 1 103 ? -5.051 17.663 3.929 1.00 97.50 103 ILE A CA 1
ATOM 851 C C . ILE A 1 103 ? -4.608 17.135 5.298 1.00 97.50 103 ILE A C 1
ATOM 853 O O . ILE A 1 103 ? -4.185 15.984 5.394 1.00 97.50 103 ILE A O 1
ATOM 857 N N . LYS A 1 104 ? -4.830 17.906 6.372 1.00 97.69 104 LYS A N 1
ATOM 858 C CA . LYS A 1 104 ? -4.499 17.497 7.752 1.00 97.69 104 LYS A CA 1
ATOM 859 C C . LYS A 1 104 ? -5.152 16.172 8.148 1.00 97.69 104 LYS A C 1
ATOM 861 O O . LYS A 1 104 ? -4.523 15.322 8.776 1.00 97.69 104 LYS A O 1
ATOM 866 N N . ASN A 1 105 ? -6.409 15.963 7.758 1.00 97.75 105 ASN A N 1
ATOM 867 C CA . ASN A 1 105 ? -7.114 14.707 8.009 1.00 97.75 105 ASN A CA 1
ATOM 868 C C . ASN A 1 105 ? -6.492 13.523 7.248 1.00 97.75 105 ASN A C 1
ATOM 870 O O . ASN A 1 105 ? -6.406 12.425 7.803 1.00 97.75 105 ASN A O 1
ATOM 874 N N . ARG A 1 106 ? -6.035 13.722 6.001 1.00 97.56 106 ARG A N 1
ATOM 875 C CA . ARG A 1 106 ? -5.322 12.683 5.233 1.00 97.56 106 ARG A CA 1
ATOM 876 C C . ARG A 1 106 ? -3.959 12.375 5.837 1.00 97.56 106 ARG A C 1
ATOM 878 O O . ARG A 1 106 ? -3.661 11.206 6.059 1.00 97.56 106 ARG A O 1
ATOM 885 N N . GLU A 1 107 ? -3.181 13.397 6.177 1.00 97.94 107 GLU A N 1
ATOM 886 C CA . GLU A 1 107 ? -1.886 13.249 6.851 1.00 97.94 107 GLU A CA 1
ATOM 887 C C . GLU A 1 107 ? -2.022 12.495 8.175 1.00 97.94 107 GLU A C 1
ATOM 889 O O . GLU A 1 107 ? -1.263 11.563 8.449 1.00 97.94 107 GLU A O 1
ATOM 894 N N . TYR A 1 108 ? -3.026 12.850 8.983 1.00 98.06 108 TYR A N 1
ATOM 895 C CA . TYR A 1 108 ? -3.328 12.144 10.221 1.00 98.06 108 TYR A CA 1
ATOM 896 C C . TYR A 1 108 ? -3.621 10.663 9.963 1.00 98.06 108 TYR A C 1
ATOM 898 O O . TYR A 1 108 ? -3.025 9.806 10.620 1.00 98.06 108 TYR A O 1
ATOM 906 N N . GLY A 1 109 ? -4.512 10.368 9.010 1.00 97.81 109 GLY A N 1
ATOM 907 C CA . GLY A 1 109 ? -4.898 9.003 8.659 1.00 97.81 109 GLY A CA 1
ATOM 908 C C . GLY A 1 109 ? -3.712 8.160 8.194 1.00 97.81 109 GLY A C 1
ATOM 909 O O . GLY A 1 109 ? -3.462 7.087 8.746 1.00 97.81 109 GLY A O 1
ATOM 910 N N . LEU A 1 110 ? -2.925 8.690 7.252 1.00 97.81 110 LEU A N 1
ATOM 911 C CA . LEU A 1 110 ? -1.710 8.045 6.758 1.00 97.81 110 LEU A CA 1
ATOM 912 C C . LEU A 1 110 ? -0.703 7.808 7.881 1.00 97.81 110 LEU A C 1
ATOM 914 O O . LEU A 1 110 ? -0.195 6.705 8.029 1.00 97.81 110 LEU A O 1
ATOM 918 N N . ARG A 1 111 ? -0.441 8.801 8.734 1.00 97.50 111 ARG A N 1
ATOM 919 C CA . ARG A 1 111 ? 0.502 8.650 9.849 1.00 97.50 111 ARG A CA 1
ATOM 920 C C . ARG A 1 111 ? 0.121 7.499 10.781 1.00 97.50 111 ARG A C 1
ATOM 922 O O . ARG A 1 111 ? 1.014 6.818 11.276 1.00 97.50 111 ARG A O 1
ATOM 929 N N . VAL A 1 112 ? -1.171 7.281 11.040 1.00 97.38 112 VAL A N 1
ATOM 930 C CA . VAL A 1 112 ? -1.634 6.142 11.851 1.00 97.38 112 VAL A CA 1
ATOM 931 C C . VAL A 1 112 ? -1.457 4.825 11.094 1.00 97.38 112 VAL A C 1
ATOM 933 O O . VAL A 1 112 ? -0.899 3.889 11.661 1.00 97.38 112 VAL A O 1
ATOM 936 N N . LEU A 1 113 ? -1.842 4.772 9.815 1.00 96.75 113 LEU A N 1
ATOM 937 C CA . LEU A 1 113 ? -1.651 3.604 8.944 1.00 96.75 113 LEU A CA 1
ATOM 938 C C . LEU A 1 113 ? -0.176 3.164 8.887 1.00 96.75 113 LEU A C 1
ATOM 940 O O . LEU A 1 113 ? 0.140 1.984 9.036 1.00 96.75 113 LEU A O 1
ATOM 944 N N . LEU A 1 114 ? 0.740 4.123 8.729 1.00 91.88 114 LEU A N 1
ATOM 945 C CA . LEU A 1 114 ? 2.176 3.881 8.587 1.00 91.88 114 LEU A CA 1
ATOM 946 C C . LEU A 1 114 ? 2.838 3.297 9.837 1.00 91.88 114 LEU A C 1
ATOM 948 O O . LEU A 1 114 ? 3.921 2.727 9.718 1.00 91.88 114 LEU A O 1
ATOM 952 N N . LYS A 1 115 ? 2.215 3.405 11.017 1.00 90.56 115 LYS A N 1
ATOM 953 C CA . LYS A 1 115 ? 2.710 2.723 12.223 1.00 90.56 115 LYS A CA 1
ATOM 954 C C . LYS A 1 115 ? 2.611 1.205 12.102 1.00 90.56 115 LYS A C 1
ATOM 956 O O . LYS A 1 115 ? 3.459 0.513 12.645 1.00 90.56 115 LYS A O 1
ATOM 961 N N . GLN A 1 116 ? 1.585 0.714 11.407 1.00 90.81 116 GLN A N 1
ATOM 962 C CA . GLN A 1 116 ? 1.350 -0.714 11.215 1.00 90.81 116 GLN A CA 1
ATOM 963 C C . GLN A 1 116 ? 1.967 -1.202 9.901 1.00 90.81 116 GLN A C 1
ATOM 965 O O . GLN A 1 116 ? 2.681 -2.196 9.891 1.00 90.81 116 GLN A O 1
ATOM 970 N N . PHE A 1 117 ? 1.724 -0.486 8.802 1.00 90.56 117 PHE A N 1
ATOM 971 C CA . PHE A 1 117 ? 2.038 -0.974 7.456 1.00 90.56 117 PHE A CA 1
ATOM 972 C C . PHE A 1 117 ? 3.216 -0.267 6.790 1.00 90.56 117 PHE A C 1
ATOM 974 O O . PHE A 1 117 ? 3.568 -0.600 5.669 1.00 90.56 117 PHE A O 1
ATOM 981 N N . GLY A 1 118 ? 3.850 0.715 7.436 1.00 82.12 118 GLY A N 1
ATOM 982 C CA . GLY A 1 118 ? 4.821 1.581 6.760 1.00 82.12 118 GLY A CA 1
ATOM 983 C C . GLY A 1 118 ? 6.028 0.853 6.160 1.00 82.12 118 GLY A C 1
ATOM 984 O O . GLY A 1 118 ? 6.567 1.335 5.170 1.00 82.12 118 GLY A O 1
ATOM 985 N N . GLY A 1 119 ? 6.443 -0.276 6.741 1.00 78.38 119 GLY A N 1
ATOM 986 C CA . GLY A 1 119 ? 7.519 -1.123 6.211 1.00 78.38 119 GLY A CA 1
ATOM 987 C C . GLY A 1 119 ? 7.048 -2.257 5.297 1.00 78.38 119 GLY A C 1
ATOM 988 O O . GLY A 1 119 ? 7.883 -2.950 4.733 1.00 78.38 119 GLY A O 1
ATOM 989 N N . PHE A 1 120 ? 5.738 -2.456 5.154 1.00 83.00 120 PHE A N 1
ATOM 990 C CA . PHE A 1 120 ? 5.185 -3.492 4.289 1.00 83.00 120 PHE A CA 1
ATOM 991 C C . PHE A 1 120 ? 5.289 -3.038 2.839 1.00 83.00 120 PHE A C 1
ATOM 993 O O . PHE A 1 120 ? 5.072 -1.855 2.544 1.00 83.00 120 PHE A O 1
ATOM 1000 N N . SER A 1 121 ? 5.565 -3.980 1.939 1.00 88.12 121 SER A N 1
ATOM 1001 C CA . SER A 1 121 ? 5.327 -3.761 0.518 1.00 88.12 121 SER A CA 1
ATOM 1002 C C . SER A 1 121 ? 3.841 -3.488 0.299 1.00 88.12 121 SER A C 1
ATOM 1004 O O . SER A 1 121 ? 2.991 -4.119 0.931 1.00 88.12 121 SER A O 1
ATOM 1006 N N . ILE A 1 122 ? 3.500 -2.552 -0.589 1.00 90.44 122 ILE A N 1
ATOM 1007 C CA . ILE A 1 122 ? 2.092 -2.245 -0.878 1.00 90.44 122 ILE A CA 1
ATOM 1008 C C . ILE A 1 122 ? 1.340 -3.483 -1.413 1.00 90.44 122 ILE A C 1
ATOM 1010 O O . ILE A 1 122 ? 0.148 -3.616 -1.144 1.00 90.44 122 ILE A O 1
ATOM 1014 N N . VAL A 1 123 ? 2.019 -4.397 -2.119 1.00 89.94 123 VAL A N 1
ATOM 1015 C CA . VAL A 1 123 ? 1.398 -5.627 -2.652 1.00 89.94 123 VAL A CA 1
ATOM 1016 C C . VAL A 1 123 ? 1.108 -6.679 -1.576 1.00 89.94 123 VAL A C 1
ATOM 1018 O O . VAL A 1 123 ? 0.253 -7.532 -1.788 1.00 89.94 123 VAL A O 1
ATOM 1021 N N . ASP A 1 124 ? 1.784 -6.601 -0.426 1.00 88.31 124 ASP A N 1
ATOM 1022 C CA . ASP A 1 124 ? 1.711 -7.614 0.635 1.00 88.31 124 ASP A CA 1
ATOM 1023 C C . ASP A 1 124 ? 0.654 -7.294 1.700 1.00 88.31 124 ASP A C 1
ATOM 1025 O O . ASP A 1 124 ? 0.412 -8.093 2.606 1.00 88.31 124 ASP A O 1
ATOM 1029 N N . VAL A 1 125 ? 0.018 -6.122 1.630 1.00 92.06 125 VAL A N 1
ATOM 1030 C CA . VAL A 1 125 ? -1.051 -5.763 2.565 1.00 92.06 125 VAL A CA 1
ATOM 1031 C C . VAL A 1 125 ? -2.304 -6.556 2.207 1.00 92.06 125 VAL A C 1
ATOM 1033 O O . VAL A 1 125 ? -2.973 -6.268 1.218 1.00 92.06 125 VAL A O 1
ATOM 1036 N N . SER A 1 126 ? -2.641 -7.551 3.026 1.00 92.31 126 SER A N 1
ATOM 1037 C CA . SER A 1 126 ? -3.849 -8.358 2.829 1.00 92.31 126 SER A CA 1
ATOM 1038 C C . SER A 1 126 ? -5.111 -7.687 3.385 1.00 92.31 126 SER A C 1
ATOM 1040 O O . SER A 1 126 ? -5.058 -6.879 4.317 1.00 92.31 126 SER A O 1
ATOM 1042 N N . VAL A 1 127 ? -6.274 -8.090 2.858 1.00 96.00 127 VAL A N 1
ATOM 1043 C CA . VAL A 1 127 ? -7.599 -7.653 3.340 1.00 96.00 127 VAL A CA 1
ATOM 1044 C C . VAL A 1 127 ? -7.790 -7.992 4.824 1.00 96.00 127 VAL A C 1
ATOM 1046 O O . VAL A 1 127 ? -8.252 -7.152 5.593 1.00 96.00 127 VAL A O 1
ATOM 1049 N N . SER A 1 128 ? -7.375 -9.193 5.250 1.00 93.81 128 SER A N 1
ATOM 1050 C CA . SER A 1 128 ? -7.487 -9.625 6.652 1.00 93.81 128 SER A CA 1
ATOM 1051 C C . SER A 1 128 ? -6.661 -8.736 7.578 1.00 93.81 128 SER A C 1
ATOM 1053 O O . SER A 1 128 ? -7.191 -8.207 8.548 1.00 93.81 128 SER A O 1
ATOM 1055 N N . GLN A 1 129 ? -5.388 -8.491 7.246 1.00 92.62 129 GLN A N 1
ATOM 1056 C CA . GLN A 1 129 ? -4.526 -7.628 8.061 1.00 92.62 129 GLN A CA 1
ATOM 1057 C C . GLN A 1 129 ? -5.072 -6.201 8.150 1.00 92.62 129 GLN A C 1
ATOM 1059 O O . GLN A 1 129 ? -4.986 -5.564 9.202 1.00 92.62 129 GLN A O 1
ATOM 1064 N N . TYR A 1 130 ? -5.629 -5.682 7.053 1.00 97.81 130 TYR A N 1
ATOM 1065 C CA . TYR A 1 130 ? -6.249 -4.364 7.057 1.00 97.81 130 TYR A CA 1
ATOM 1066 C C . TYR A 1 130 ? -7.506 -4.325 7.941 1.00 97.81 130 TYR A C 1
ATOM 1068 O O . TYR A 1 130 ? -7.700 -3.372 8.701 1.00 97.81 130 TYR A O 1
ATOM 1076 N N . GLN A 1 131 ? -8.334 -5.371 7.901 1.00 97.88 131 GLN A N 1
ATOM 1077 C CA . GLN A 1 131 ? -9.511 -5.489 8.758 1.00 97.88 131 GLN A CA 1
ATOM 1078 C C . GLN A 1 131 ? -9.130 -5.589 10.246 1.00 97.88 131 GLN A C 1
ATOM 1080 O O . GLN A 1 131 ? -9.711 -4.876 11.070 1.00 97.88 131 GLN A O 1
ATOM 1085 N N . ASP A 1 132 ? -8.111 -6.382 10.580 1.00 95.81 132 ASP A N 1
ATOM 1086 C CA . ASP A 1 132 ? -7.573 -6.503 11.940 1.00 95.81 132 ASP A CA 1
ATOM 1087 C C . ASP A 1 132 ? -7.017 -5.170 12.448 1.00 95.81 132 ASP A C 1
ATOM 1089 O O . ASP A 1 132 ? -7.207 -4.800 13.607 1.00 95.81 132 ASP A O 1
ATOM 1093 N N . PHE A 1 133 ? -6.396 -4.380 11.569 1.00 97.38 133 PHE A N 1
ATOM 1094 C CA . PHE A 1 133 ? -5.975 -3.022 11.899 1.00 97.38 133 PHE A CA 1
ATOM 1095 C C . PHE A 1 133 ? -7.160 -2.125 12.296 1.00 97.38 133 PHE A C 1
ATOM 1097 O O . PHE A 1 133 ? -7.055 -1.387 13.278 1.00 97.38 133 PHE A O 1
ATOM 1104 N N . LEU A 1 134 ? -8.304 -2.199 11.604 1.00 97.88 134 LEU A N 1
ATOM 1105 C CA . LEU A 1 134 ? -9.500 -1.441 11.996 1.00 97.88 134 LEU A CA 1
ATOM 1106 C C . LEU A 1 134 ? -10.063 -1.901 13.349 1.00 97.88 134 LEU A C 1
ATOM 1108 O O . LEU A 1 134 ? -10.520 -1.063 14.133 1.00 97.88 134 LEU A O 1
ATOM 1112 N N . TYR A 1 135 ? -10.019 -3.204 13.638 1.00 97.00 135 TYR A N 1
ATOM 1113 C CA . TYR A 1 135 ? -10.412 -3.747 14.941 1.00 97.00 135 TYR A CA 1
ATOM 1114 C C . TYR A 1 135 ? -9.486 -3.265 16.053 1.00 97.00 135 TYR A C 1
ATOM 1116 O O . TYR A 1 135 ? -9.972 -2.726 17.046 1.00 97.00 135 TYR A O 1
ATOM 1124 N N . LYS A 1 136 ? -8.171 -3.304 15.834 1.00 95.50 136 LYS A N 1
ATOM 1125 C CA . LYS A 1 136 ? -7.181 -2.771 16.773 1.00 95.50 136 LYS A CA 1
ATOM 1126 C C . LYS A 1 136 ? -7.413 -1.293 17.085 1.00 95.50 136 LYS A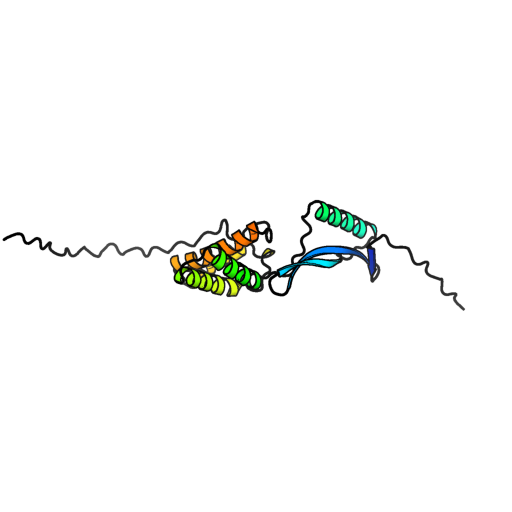 C 1
ATOM 1128 O O . LYS A 1 136 ? -7.405 -0.903 18.243 1.00 95.50 136 LYS A O 1
ATOM 1133 N N . LEU A 1 137 ? -7.719 -0.459 16.085 1.00 96.56 137 LEU A N 1
ATOM 1134 C CA . LEU A 1 137 ? -8.059 0.950 16.339 1.00 96.56 137 LEU A CA 1
ATOM 1135 C C . LEU A 1 137 ? -9.292 1.104 17.241 1.00 96.56 137 LEU A C 1
ATOM 1137 O O . LEU A 1 137 ? -9.375 2.051 18.027 1.00 96.56 137 LEU A O 1
ATOM 1141 N N . LYS A 1 138 ? -10.269 0.200 17.116 1.00 95.69 138 LYS A N 1
ATOM 1142 C CA . LYS A 1 138 ? -11.454 0.198 17.972 1.00 95.69 138 LYS A CA 1
ATOM 1143 C C . LYS A 1 138 ? -11.118 -0.231 19.400 1.00 95.69 138 LYS A C 1
ATOM 1145 O O . LYS A 1 138 ? -11.635 0.383 20.333 1.00 95.69 138 LYS A O 1
ATOM 1150 N N . GLU A 1 139 ? -10.278 -1.248 19.554 1.00 95.06 139 GLU A N 1
ATOM 1151 C CA . GLU A 1 139 ? -9.763 -1.722 20.845 1.00 95.06 139 GLU A CA 1
ATOM 1152 C C . GLU A 1 139 ? -8.927 -0.646 21.548 1.00 95.06 139 GLU A C 1
ATOM 1154 O O . GLU A 1 139 ? -9.132 -0.395 22.732 1.00 95.06 139 GLU A O 1
ATOM 1159 N N . ASP A 1 140 ? -8.126 0.107 20.789 1.00 94.12 140 ASP A N 1
ATOM 1160 C CA . ASP A 1 140 ? -7.368 1.285 21.239 1.00 94.12 140 ASP A CA 1
ATOM 1161 C C . ASP A 1 140 ? -8.267 2.488 21.619 1.00 94.12 140 ASP A C 1
ATOM 1163 O O . ASP A 1 140 ? -7.783 3.598 21.871 1.00 94.12 140 ASP A O 1
ATOM 1167 N N . GLY A 1 141 ? -9.592 2.318 21.608 1.00 94.38 141 GLY A N 1
ATOM 1168 C CA . GLY A 1 141 ? -10.558 3.322 22.043 1.00 94.38 141 GLY A CA 1
ATOM 1169 C C . GLY A 1 141 ? -10.794 4.461 21.050 1.00 94.38 141 GLY A C 1
ATOM 1170 O O . GLY A 1 141 ? -11.357 5.490 21.430 1.00 94.38 141 GLY A O 1
ATOM 1171 N N . LYS A 1 142 ? -10.396 4.328 19.775 1.00 95.44 142 LYS A N 1
ATOM 1172 C CA . LYS A 1 142 ? -10.702 5.359 18.770 1.00 95.44 142 LYS A CA 1
ATOM 1173 C C . LYS A 1 142 ? -12.211 5.451 18.525 1.00 95.44 142 LYS A C 1
ATOM 1175 O O . LYS A 1 142 ? -12.920 4.442 18.439 1.00 95.44 142 LYS A O 1
ATOM 1180 N N . SER A 1 143 ? -12.706 6.683 18.390 1.00 95.25 143 SER A N 1
ATOM 1181 C CA . SER A 1 143 ? -14.092 6.929 17.987 1.00 95.25 143 SER A CA 1
ATOM 1182 C C . SER A 1 143 ? -14.321 6.441 16.557 1.00 95.25 143 SER A C 1
ATOM 1184 O O . SER A 1 143 ? -13.388 6.364 15.748 1.00 95.25 143 SER A O 1
ATOM 1186 N N . ARG A 1 144 ? -15.577 6.148 16.203 1.00 95.06 144 ARG A N 1
ATOM 1187 C CA . ARG A 1 144 ? -15.893 5.716 14.837 1.00 95.06 144 ARG A CA 1
ATOM 1188 C C . ARG A 1 144 ? -15.548 6.791 13.812 1.00 95.06 144 ARG A C 1
ATOM 1190 O O . ARG A 1 144 ? -15.079 6.450 12.729 1.00 95.06 144 ARG A O 1
ATOM 1197 N N . SER A 1 145 ? -15.733 8.068 14.147 1.00 95.94 145 SER A N 1
ATOM 1198 C CA . SER A 1 145 ? -15.361 9.182 13.267 1.00 95.94 145 SER A CA 1
ATOM 1199 C C . SER A 1 145 ? -13.856 9.214 12.994 1.00 95.94 145 SER A C 1
ATOM 1201 O O . SER A 1 145 ? -13.452 9.346 11.842 1.00 95.94 145 SER A O 1
ATOM 1203 N N . THR A 1 146 ? -13.014 8.994 14.008 1.00 96.94 146 THR A N 1
ATOM 1204 C CA . THR A 1 146 ? -11.559 8.917 13.824 1.00 96.94 146 THR A CA 1
ATOM 1205 C C . THR A 1 146 ? -11.152 7.717 12.971 1.00 96.94 146 THR A C 1
ATOM 1207 O O . THR A 1 146 ? -10.343 7.876 12.057 1.00 96.94 146 THR A O 1
ATOM 1210 N N . ILE A 1 147 ? -11.727 6.534 13.219 1.00 97.88 147 ILE A N 1
ATOM 1211 C CA . ILE A 1 147 ? -11.467 5.337 12.398 1.00 97.88 147 ILE A CA 1
ATOM 1212 C C . ILE A 1 147 ? -11.894 5.586 10.949 1.00 97.88 147 ILE A C 1
ATOM 1214 O O . ILE A 1 147 ? -11.162 5.235 10.031 1.00 97.88 147 ILE A O 1
ATOM 1218 N N . THR A 1 148 ? -13.030 6.256 10.741 1.00 97.88 148 THR A N 1
ATOM 1219 C CA . THR A 1 148 ? -13.514 6.633 9.406 1.00 97.88 148 THR A CA 1
ATOM 1220 C C . THR A 1 148 ? -12.511 7.539 8.701 1.00 97.88 148 THR A C 1
ATOM 1222 O O . THR A 1 148 ? -12.128 7.242 7.577 1.00 97.88 148 THR A O 1
ATOM 1225 N N . THR A 1 149 ? -11.998 8.580 9.366 1.00 97.94 149 THR A N 1
ATOM 1226 C CA . THR A 1 149 ? -10.964 9.460 8.794 1.00 97.94 149 THR A CA 1
ATOM 1227 C C . THR A 1 149 ? -9.706 8.693 8.379 1.00 97.94 149 THR A C 1
ATOM 1229 O O . THR A 1 149 ? -9.165 8.940 7.299 1.00 97.94 149 THR A O 1
ATOM 1232 N N . ILE A 1 150 ? -9.250 7.749 9.211 1.00 98.38 150 ILE A N 1
ATOM 1233 C CA . ILE A 1 150 ? -8.091 6.896 8.908 1.00 98.38 150 ILE A CA 1
ATOM 1234 C C . ILE A 1 150 ? -8.385 5.999 7.700 1.00 98.38 150 ILE A C 1
ATOM 1236 O O . ILE A 1 150 ? -7.590 5.957 6.760 1.00 98.38 150 ILE A O 1
ATOM 1240 N N . HIS A 1 151 ? -9.535 5.322 7.705 1.00 98.38 151 HIS A N 1
ATOM 1241 C CA . HIS A 1 151 ? -9.951 4.428 6.631 1.00 98.38 151 HIS A CA 1
ATOM 1242 C C . HIS A 1 151 ? -10.090 5.170 5.300 1.00 98.38 151 HIS A C 1
ATOM 1244 O O . HIS A 1 151 ? -9.542 4.721 4.302 1.00 98.38 151 HIS A O 1
ATOM 1250 N N . THR A 1 152 ? -10.717 6.349 5.287 1.00 98.19 152 THR A N 1
ATOM 1251 C CA . THR A 1 152 ? -10.849 7.171 4.077 1.00 98.19 152 THR A CA 1
ATOM 1252 C C . THR A 1 152 ? -9.491 7.528 3.473 1.00 98.19 152 THR A C 1
ATOM 1254 O O . THR A 1 152 ? -9.334 7.473 2.258 1.00 98.19 152 THR A O 1
ATOM 1257 N N . ALA A 1 153 ? -8.498 7.892 4.293 1.00 98.12 153 ALA A N 1
ATOM 1258 C CA . ALA A 1 153 ? -7.162 8.205 3.787 1.00 98.12 153 ALA A CA 1
ATOM 1259 C C . ALA A 1 153 ? -6.478 6.971 3.176 1.00 98.12 153 ALA A C 1
ATOM 1261 O O . ALA A 1 153 ? -5.923 7.055 2.084 1.00 98.12 153 ALA A O 1
ATOM 1262 N N . ALA A 1 154 ? 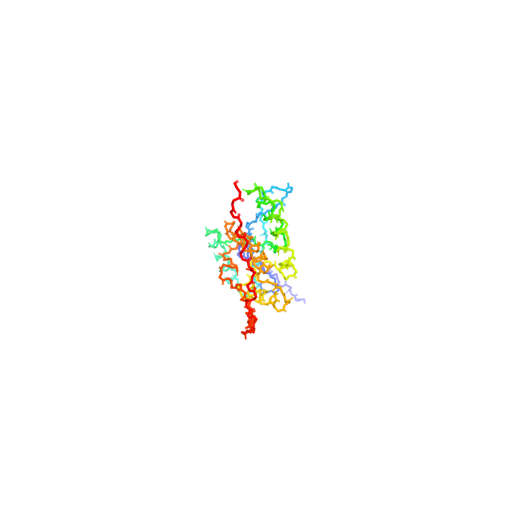-6.550 5.830 3.865 1.00 98.19 154 ALA A N 1
ATOM 1263 C CA . ALA A 1 154 ? -5.979 4.577 3.387 1.00 98.19 154 ALA A CA 1
ATOM 1264 C C . ALA A 1 154 ? -6.661 4.084 2.100 1.00 98.19 154 ALA A C 1
ATOM 1266 O O . ALA A 1 154 ? -5.969 3.726 1.152 1.00 98.19 154 ALA A O 1
ATOM 1267 N N . SER A 1 155 ? -7.994 4.119 2.049 1.00 98.31 155 SER A N 1
ATOM 1268 C CA . SER A 1 155 ? -8.774 3.643 0.908 1.00 98.31 155 SER A CA 1
ATOM 1269 C C . SER A 1 155 ? -8.481 4.447 -0.353 1.00 98.31 155 SER A C 1
ATOM 1271 O O . SER A 1 155 ? -8.089 3.871 -1.359 1.00 98.31 155 SER A O 1
ATOM 1273 N N . LEU A 1 156 ? -8.489 5.782 -0.279 1.00 97.94 156 LEU A N 1
ATOM 1274 C CA . LEU A 1 156 ? -8.132 6.613 -1.435 1.00 97.94 156 LEU A CA 1
ATOM 1275 C C . LEU A 1 156 ? -6.700 6.354 -1.941 1.00 97.94 156 LEU A C 1
ATOM 1277 O O . LEU A 1 156 ? -6.442 6.441 -3.144 1.00 97.94 156 LEU A O 1
ATOM 1281 N N . MET A 1 157 ? -5.764 6.057 -1.035 1.00 98.00 157 MET A N 1
ATOM 1282 C CA . MET A 1 157 ? -4.372 5.756 -1.375 1.00 98.00 157 MET A CA 1
ATOM 1283 C C . MET A 1 157 ? -4.227 4.395 -2.070 1.00 98.00 157 MET A C 1
ATOM 1285 O O . MET A 1 157 ? -3.538 4.310 -3.093 1.00 98.00 157 MET A O 1
ATOM 1289 N N . PHE A 1 158 ? -4.854 3.341 -1.538 1.00 97.94 158 PHE A N 1
ATOM 1290 C CA . PHE A 1 158 ? -4.812 2.000 -2.128 1.00 97.94 158 PHE A CA 1
ATOM 1291 C C . PHE A 1 158 ? -5.621 1.923 -3.426 1.00 97.94 158 PHE A C 1
ATOM 1293 O O . PHE A 1 158 ? -5.127 1.383 -4.415 1.00 97.94 158 PHE A O 1
ATOM 1300 N N . GLU A 1 159 ? -6.784 2.567 -3.491 1.00 97.69 159 GLU A N 1
ATOM 1301 C CA . GLU A 1 159 ? -7.571 2.696 -4.717 1.00 97.69 159 GLU A CA 1
ATOM 1302 C C . GLU A 1 159 ? -6.764 3.404 -5.815 1.00 97.69 159 GLU A C 1
ATOM 1304 O O . GLU A 1 159 ? -6.712 2.952 -6.961 1.00 97.69 159 GLU A O 1
ATOM 1309 N N . HIS A 1 160 ? -6.073 4.502 -5.482 1.00 95.88 160 HIS A N 1
ATOM 1310 C CA . HIS A 1 160 ? -5.188 5.176 -6.432 1.00 95.88 160 HIS A CA 1
ATOM 1311 C C . HIS A 1 160 ? -4.049 4.258 -6.900 1.00 95.88 160 HIS A C 1
ATOM 1313 O O . HIS A 1 160 ? -3.718 4.241 -8.085 1.00 95.88 160 HIS A O 1
ATOM 1319 N N . ALA A 1 161 ? -3.481 3.451 -6.005 1.00 94.19 161 ALA A N 1
ATOM 1320 C CA . ALA A 1 161 ? -2.451 2.484 -6.367 1.00 94.19 161 ALA A CA 1
ATOM 1321 C C . ALA A 1 161 ? -2.960 1.400 -7.323 1.00 94.19 161 ALA A C 1
ATOM 1323 O O . ALA A 1 161 ? -2.284 1.069 -8.300 1.00 94.19 161 ALA A O 1
ATOM 1324 N N . LYS A 1 162 ? -4.174 0.895 -7.079 1.00 94.88 162 LYS A N 1
ATOM 1325 C CA . LYS A 1 162 ? -4.864 -0.046 -7.964 1.00 94.88 162 LYS A CA 1
ATOM 1326 C C . LYS A 1 162 ? -5.098 0.578 -9.338 1.00 94.88 162 LYS A C 1
ATOM 1328 O O . LYS A 1 162 ? -4.753 -0.028 -10.348 1.00 94.88 162 LYS A O 1
ATOM 1333 N N . ARG A 1 163 ? -5.593 1.822 -9.395 1.00 91.69 163 ARG A N 1
ATOM 1334 C CA . ARG A 1 163 ? -5.788 2.566 -10.657 1.00 91.69 163 ARG A CA 1
ATOM 1335 C C . ARG A 1 163 ? -4.488 2.757 -11.442 1.00 91.69 163 ARG A C 1
ATOM 1337 O O . ARG A 1 163 ? -4.503 2.686 -12.665 1.00 91.69 163 ARG A O 1
ATOM 1344 N N . LYS A 1 164 ? -3.360 2.961 -10.756 1.00 86.81 164 LYS A N 1
ATOM 1345 C CA . LYS A 1 164 ? -2.019 3.041 -11.367 1.00 86.81 164 LYS A CA 1
ATOM 1346 C C . LYS A 1 164 ? -1.419 1.663 -11.696 1.00 86.81 164 LYS A C 1
ATOM 1348 O O . LYS A 1 164 ? -0.319 1.589 -12.235 1.00 86.81 164 LYS A O 1
ATOM 1353 N N . GLY A 1 165 ? -2.123 0.570 -11.393 1.00 84.69 165 GLY A N 1
ATOM 1354 C CA . GLY A 1 165 ? -1.690 -0.798 -11.670 1.00 84.69 165 GLY A CA 1
ATOM 1355 C C . GLY A 1 165 ? -0.519 -1.271 -10.806 1.00 84.69 165 GLY A C 1
ATOM 1356 O O . GLY A 1 165 ? 0.200 -2.178 -11.233 1.00 84.69 165 GLY A O 1
ATO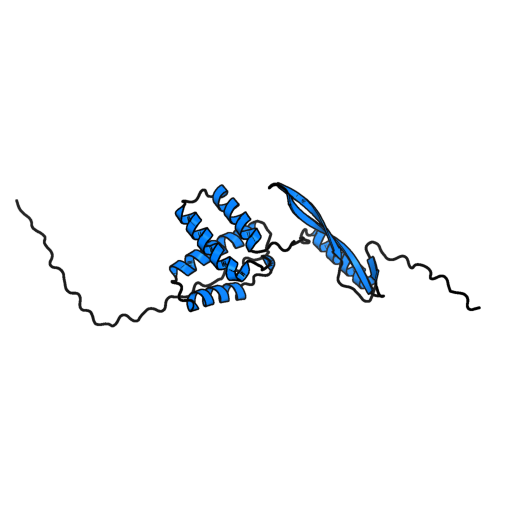M 1357 N N . LEU A 1 166 ? -0.306 -0.657 -9.638 1.00 85.94 166 LEU A N 1
ATOM 1358 C CA . LEU A 1 166 ? 0.739 -1.042 -8.680 1.00 85.94 166 LEU A CA 1
ATOM 1359 C C . LEU A 1 166 ? 0.328 -2.247 -7.829 1.00 85.94 166 LEU A C 1
ATOM 1361 O O . LEU A 1 166 ? 1.181 -3.026 -7.421 1.00 85.94 166 LEU A O 1
ATOM 1365 N N . ILE A 1 167 ? -0.977 -2.407 -7.607 1.00 89.94 167 ILE A N 1
ATOM 1366 C CA . ILE A 1 167 ? -1.600 -3.573 -6.975 1.00 89.94 167 ILE A CA 1
ATOM 1367 C C . ILE A 1 167 ? -2.718 -4.097 -7.862 1.00 89.94 167 ILE A C 1
ATOM 1369 O O . ILE A 1 167 ? -3.321 -3.344 -8.630 1.00 89.94 167 ILE A O 1
ATOM 1373 N N . GLU A 1 168 ? -2.991 -5.391 -7.748 1.00 88.88 168 GLU A N 1
ATOM 1374 C CA . GLU A 1 168 ? -4.080 -6.050 -8.469 1.00 88.88 168 GLU A CA 1
ATOM 1375 C C . GLU A 1 168 ? -5.439 -5.798 -7.796 1.00 88.88 168 GLU A C 1
ATOM 1377 O O . GLU A 1 168 ? -6.428 -5.485 -8.464 1.00 88.88 168 GLU A O 1
ATOM 1382 N N . PHE A 1 169 ? -5.473 -5.846 -6.464 1.00 92.25 169 PHE A N 1
ATOM 1383 C CA . PHE A 1 169 ? -6.666 -5.608 -5.656 1.00 92.25 169 PHE A CA 1
ATOM 1384 C C . PHE A 1 169 ? -6.400 -4.554 -4.575 1.00 92.25 169 PHE A C 1
ATOM 1386 O O . PHE A 1 169 ? -5.264 -4.356 -4.160 1.00 92.25 169 PHE A O 1
ATOM 1393 N N . ASP A 1 170 ? -7.454 -3.866 -4.135 1.00 96.50 170 ASP A N 1
ATOM 1394 C CA . ASP A 1 170 ? -7.394 -2.887 -3.046 1.00 96.50 170 ASP A CA 1
ATOM 1395 C C . ASP A 1 170 ? -7.746 -3.592 -1.724 1.00 96.50 170 ASP A C 1
ATOM 1397 O O . ASP A 1 170 ? -8.871 -4.084 -1.602 1.00 96.50 170 ASP A O 1
ATOM 1401 N N . PRO A 1 171 ? -6.836 -3.649 -0.730 1.00 96.69 171 PRO A N 1
ATOM 1402 C CA . PRO A 1 171 ? -7.085 -4.343 0.533 1.00 96.69 171 PRO A CA 1
ATOM 1403 C C . PRO A 1 171 ? -8.153 -3.678 1.414 1.00 96.69 171 PRO A C 1
ATOM 1405 O O . PRO A 1 171 ? -8.556 -4.247 2.426 1.00 96.69 171 PRO A O 1
ATOM 1408 N N . THR A 1 172 ? -8.601 -2.474 1.058 1.00 97.69 172 THR A N 1
ATOM 1409 C CA . THR A 1 172 ? -9.576 -1.690 1.821 1.00 97.69 172 THR A CA 1
ATOM 1410 C C . THR A 1 172 ? -10.996 -1.767 1.267 1.00 97.69 172 THR A C 1
ATOM 1412 O O . THR A 1 172 ? -11.916 -1.341 1.962 1.00 97.69 172 THR A O 1
ATOM 1415 N N . ALA A 1 173 ? -11.179 -2.296 0.049 1.00 95.56 173 ALA A N 1
ATOM 1416 C CA . ALA A 1 173 ? -12.423 -2.178 -0.716 1.00 95.56 173 ALA A CA 1
ATOM 1417 C C . ALA A 1 173 ? -13.657 -2.706 0.035 1.00 95.56 173 ALA A C 1
ATOM 1419 O O . ALA A 1 173 ? -14.694 -2.047 0.051 1.00 95.56 173 ALA A O 1
ATOM 1420 N N . ASP A 1 174 ? -13.510 -3.845 0.713 1.00 93.81 174 ASP A N 1
ATOM 1421 C CA . ASP A 1 174 ? -14.590 -4.511 1.451 1.00 93.81 174 ASP A CA 1
ATOM 1422 C C . ASP A 1 174 ? -14.437 -4.375 2.977 1.00 93.81 174 ASP A C 1
ATOM 1424 O O . ASP A 1 174 ? -15.059 -5.104 3.753 1.00 93.81 174 ASP A O 1
ATOM 1428 N N . ALA A 1 175 ? -13.584 -3.453 3.437 1.00 96.12 175 ALA A N 1
ATOM 1429 C CA . ALA A 1 175 ? -13.299 -3.300 4.856 1.00 96.12 175 ALA A CA 1
ATOM 1430 C C . ALA A 1 175 ? -14.490 -2.691 5.614 1.00 96.12 175 ALA A C 1
ATOM 1432 O O . ALA A 1 175 ? -15.075 -1.677 5.226 1.00 96.12 175 ALA A O 1
ATOM 1433 N N . VAL A 1 176 ? -14.817 -3.272 6.767 1.00 96.38 176 VAL A N 1
ATOM 1434 C CA . VAL A 1 176 ? -15.954 -2.855 7.589 1.00 96.38 176 VAL A CA 1
ATOM 1435 C C . VAL A 1 176 ? -15.475 -2.018 8.771 1.00 96.38 176 VAL A C 1
ATOM 1437 O O . VAL A 1 176 ? -14.772 -2.501 9.662 1.00 96.38 176 VAL A O 1
ATOM 1440 N N . ILE A 1 177 ? -15.924 -0.760 8.832 1.00 95.56 177 ILE A N 1
ATOM 1441 C CA . ILE A 1 177 ? -15.661 0.128 9.974 1.00 95.56 177 ILE A CA 1
ATOM 1442 C C . ILE A 1 177 ? -16.448 -0.364 11.205 1.00 95.56 177 ILE A C 1
ATOM 1444 O O . ILE A 1 177 ? -17.689 -0.390 11.156 1.00 95.56 177 ILE A O 1
ATOM 1448 N N . PRO A 1 178 ? -15.786 -0.656 12.344 1.00 90.75 178 PRO A N 1
ATOM 1449 C CA . PRO A 1 178 ? -16.443 -1.142 13.557 1.00 90.75 178 PRO A CA 1
ATOM 1450 C C . PRO A 1 178 ? -17.538 -0.203 14.078 1.00 90.75 178 PRO A C 1
ATOM 1452 O O . PRO A 1 178 ? -17.388 1.025 14.104 1.00 90.75 178 PRO A O 1
ATOM 1455 N N . LYS A 1 179 ? -18.673 -0.777 14.496 1.00 87.69 179 LYS A N 1
ATOM 1456 C CA . LYS A 1 179 ? -19.798 -0.020 15.068 1.00 87.69 179 LYS A CA 1
ATOM 1457 C C . LYS A 1 179 ? -19.430 0.535 16.446 1.00 87.69 179 LYS A C 1
ATOM 1459 O O . LYS A 1 179 ? -18.619 -0.030 17.181 1.00 87.69 179 LYS A O 1
ATOM 1464 N N . GLU A 1 180 ? -20.048 1.650 16.818 1.00 80.00 180 GLU A N 1
ATOM 1465 C CA . GLU A 1 180 ? -19.975 2.116 18.201 1.00 80.00 180 GLU A CA 1
ATOM 1466 C C . GLU A 1 180 ? -20.850 1.226 19.084 1.00 80.00 180 GLU A C 1
ATOM 1468 O O . GLU A 1 180 ? -21.963 0.859 18.696 1.00 80.00 180 GLU A O 1
ATOM 1473 N N . LYS A 1 181 ? -20.355 0.877 20.280 1.00 71.44 181 LYS A N 1
ATOM 1474 C CA . LYS A 1 181 ? -21.223 0.319 21.316 1.00 71.44 181 LYS A CA 1
ATOM 1475 C C . LYS A 1 181 ? -22.195 1.436 21.680 1.00 71.44 181 LYS A C 1
ATOM 1477 O O . LYS A 1 181 ? -21.773 2.440 22.246 1.00 71.44 181 LYS A O 1
ATOM 1482 N N . LYS A 1 182 ? -23.473 1.285 21.322 1.00 60.22 182 LYS A N 1
ATOM 1483 C CA . LYS A 1 182 ? -24.522 2.151 21.861 1.00 60.22 182 LYS A CA 1
ATOM 1484 C C . LYS A 1 182 ? -24.483 1.961 23.372 1.00 60.22 182 LYS A C 1
ATOM 1486 O O . LYS A 1 182 ? -24.818 0.884 23.858 1.00 60.22 182 LYS A O 1
ATOM 1491 N N . THR A 1 183 ? -24.050 2.972 24.114 1.00 56.50 183 THR A N 1
ATOM 1492 C CA . THR A 1 183 ? -24.372 3.052 25.535 1.00 56.50 183 THR A CA 1
ATOM 1493 C C . THR A 1 183 ? -25.891 3.004 25.607 1.00 56.50 183 THR A C 1
ATOM 1495 O O . THR A 1 183 ? -26.565 3.855 25.022 1.00 56.50 183 THR A O 1
ATOM 1498 N N . ALA A 1 184 ? -26.445 1.964 26.233 1.00 51.12 184 ALA A N 1
ATOM 1499 C CA . ALA A 1 184 ? -27.864 1.931 26.538 1.00 51.12 184 ALA A CA 1
ATOM 1500 C C . ALA A 1 184 ? -28.160 3.208 27.332 1.00 51.12 184 ALA A C 1
ATOM 1502 O O . ALA A 1 184 ? -27.682 3.367 28.455 1.00 51.12 184 ALA A O 1
ATOM 1503 N N . ARG A 1 185 ? -28.861 4.169 26.718 1.00 52.44 185 ARG A N 1
ATOM 1504 C CA . ARG A 1 185 ? -29.379 5.323 27.451 1.00 52.44 185 ARG A CA 1
ATOM 1505 C C . ARG A 1 185 ? -30.210 4.738 28.588 1.00 52.44 185 ARG A C 1
ATOM 1507 O O . ARG A 1 185 ? -31.142 3.983 28.316 1.00 52.44 185 ARG A O 1
ATOM 1514 N N . LYS A 1 186 ? -29.861 5.044 29.842 1.00 48.47 186 LYS A N 1
ATOM 1515 C CA . LYS A 1 186 ? -30.757 4.779 30.969 1.00 48.47 186 LYS A CA 1
ATOM 1516 C C . LYS A 1 186 ? -32.076 5.479 30.640 1.00 48.47 186 LYS A C 1
ATOM 1518 O O . LYS A 1 186 ? -32.122 6.701 30.528 1.00 48.47 186 LYS A O 1
ATOM 1523 N N . ILE A 1 187 ? -33.120 4.696 30.400 1.00 49.12 187 ILE A N 1
ATOM 1524 C CA . ILE A 1 187 ? -34.495 5.170 30.262 1.00 49.12 187 ILE A CA 1
ATOM 1525 C C . ILE A 1 187 ? -34.846 5.787 31.621 1.00 49.12 187 ILE A C 1
ATOM 1527 O O . ILE A 1 187 ? -35.016 5.050 32.587 1.00 49.12 187 ILE A O 1
ATOM 1531 N N . GLY A 1 188 ? -34.837 7.119 31.748 1.00 51.31 188 GLY A N 1
ATOM 1532 C CA . GLY A 1 188 ? -35.111 7.734 33.052 1.00 51.31 188 GLY A CA 1
ATOM 1533 C C . GLY A 1 188 ? -34.949 9.245 33.224 1.00 51.31 188 GLY A C 1
ATOM 1534 O O . GLY A 1 188 ? -35.466 9.761 34.209 1.00 51.31 188 GLY A O 1
ATOM 1535 N N . GLU A 1 189 ? -34.312 9.993 32.321 1.00 45.25 189 GLU A N 1
ATOM 1536 C CA . GLU A 1 189 ? -34.267 11.459 32.468 1.00 45.25 189 GLU A CA 1
ATOM 1537 C C . GLU A 1 189 ? -35.454 12.109 31.751 1.00 45.25 189 GLU A C 1
ATOM 1539 O O . GLU A 1 189 ? -35.458 12.325 30.541 1.00 45.25 189 GLU A O 1
ATOM 1544 N N . LYS A 1 190 ? -36.512 12.366 32.532 1.00 42.69 190 LYS A N 1
ATOM 1545 C CA . LYS A 1 190 ? -37.681 13.153 32.129 1.00 42.69 190 LYS A CA 1
ATOM 1546 C C . LYS A 1 190 ? -37.237 14.525 31.610 1.00 42.69 190 LYS A C 1
ATOM 1548 O O . LYS A 1 190 ? -36.566 15.273 32.318 1.00 42.69 190 LYS A O 1
ATOM 1553 N N . ASN A 1 191 ? -37.703 14.865 30.409 1.00 45.84 191 ASN A N 1
ATOM 1554 C CA . ASN A 1 191 ? -37.670 16.205 29.831 1.00 45.84 191 ASN A CA 1
ATOM 1555 C C . ASN A 1 191 ? -38.195 17.239 30.842 1.00 45.84 191 ASN A C 1
ATOM 1557 O O . ASN A 1 191 ? -39.401 17.309 31.083 1.00 45.84 191 ASN A O 1
ATOM 1561 N N . LYS A 1 192 ? -37.316 18.073 31.407 1.00 44.62 192 LYS A N 1
ATOM 1562 C CA . LYS A 1 192 ? -37.745 19.362 31.957 1.00 44.62 192 LYS A CA 1
ATOM 1563 C C . LYS A 1 192 ? -38.001 20.287 30.773 1.00 44.62 192 LYS A C 1
ATOM 1565 O O . LYS A 1 192 ? -37.075 20.732 30.105 1.00 44.62 192 LYS A O 1
ATOM 1570 N N . SER A 1 193 ? -39.280 20.503 30.496 1.00 42.06 193 SER A N 1
ATOM 1571 C CA . SER A 1 193 ? -39.789 21.508 29.571 1.00 42.06 193 SER A CA 1
ATOM 1572 C C . SER A 1 193 ? -39.241 22.895 29.920 1.00 42.06 193 SER A C 1
ATOM 1574 O O . SER A 1 193 ? -39.464 23.376 31.033 1.00 42.06 193 SER A O 1
ATOM 1576 N N . SER A 1 194 ? -38.589 23.562 28.971 1.00 36.78 194 SER A N 1
ATOM 1577 C CA . SER A 1 194 ? -38.393 25.012 29.043 1.00 36.78 194 SER A CA 1
ATOM 1578 C C . SER A 1 194 ? -39.683 25.707 28.582 1.00 36.78 194 SER A C 1
ATOM 1580 O O . SER A 1 194 ? -40.212 25.323 27.536 1.00 36.78 194 SER A O 1
ATOM 1582 N N . PRO A 1 195 ? -40.225 26.694 29.319 1.00 50.66 195 PRO A N 1
ATOM 1583 C CA . PRO A 1 195 ? -41.455 27.371 28.927 1.00 50.66 195 PRO A CA 1
ATOM 1584 C C . PRO A 1 195 ? -41.233 28.267 27.705 1.00 50.66 195 PRO A C 1
ATOM 1586 O O . PRO A 1 195 ? -40.277 29.039 27.639 1.00 50.66 195 PRO A O 1
ATOM 1589 N N . ASN A 1 196 ? -42.162 28.169 26.759 1.00 52.19 196 ASN A N 1
ATOM 1590 C CA . ASN A 1 196 ? -42.308 29.029 25.591 1.00 52.19 196 ASN A CA 1
ATOM 1591 C C . ASN A 1 196 ? -42.519 30.492 26.030 1.00 52.19 196 ASN A C 1
ATOM 1593 O O . ASN A 1 196 ? -43.550 30.807 26.620 1.00 52.19 196 ASN A O 1
ATOM 1597 N N . PHE A 1 197 ? -41.594 31.399 25.708 1.00 52.72 197 PHE A N 1
ATOM 1598 C CA . PHE A 1 197 ? -41.853 32.841 25.772 1.00 52.72 197 PHE A CA 1
ATOM 1599 C C . PHE A 1 197 ? -42.145 33.368 24.367 1.00 52.72 197 PHE A C 1
ATOM 1601 O O . PHE A 1 197 ? -41.288 33.935 23.697 1.00 52.72 197 PHE A O 1
ATOM 1608 N N . SER A 1 198 ? -43.389 33.202 23.921 1.00 52.38 198 SER A N 1
ATOM 1609 C CA . SER A 1 198 ? -43.955 34.066 22.886 1.00 52.38 198 SER A CA 1
ATOM 1610 C C . SER A 1 198 ? -44.602 35.259 23.585 1.00 52.38 198 SER A C 1
ATOM 1612 O O . SER A 1 198 ? -45.676 35.127 24.165 1.00 52.38 198 SER A O 1
ATOM 1614 N N . ARG A 1 199 ? -43.957 36.429 23.549 1.00 41.28 199 ARG A N 1
ATOM 1615 C CA . ARG A 1 199 ? -44.629 37.701 23.844 1.00 41.28 199 ARG A CA 1
ATOM 1616 C C . ARG A 1 199 ? -44.935 38.412 22.530 1.00 41.28 199 ARG A C 1
ATOM 1618 O O . ARG A 1 199 ? -44.033 38.762 21.779 1.00 41.28 199 ARG A O 1
ATOM 1625 N N . ARG A 1 200 ? -46.234 38.568 22.270 1.00 41.41 200 ARG A N 1
ATOM 1626 C CA . ARG A 1 200 ? -46.834 39.490 21.298 1.00 41.41 200 ARG A CA 1
ATOM 1627 C C . ARG A 1 200 ? -47.157 40.819 21.996 1.00 41.41 200 ARG A C 1
ATOM 1629 O O . ARG A 1 200 ? -47.378 40.819 23.207 1.00 41.41 200 ARG A O 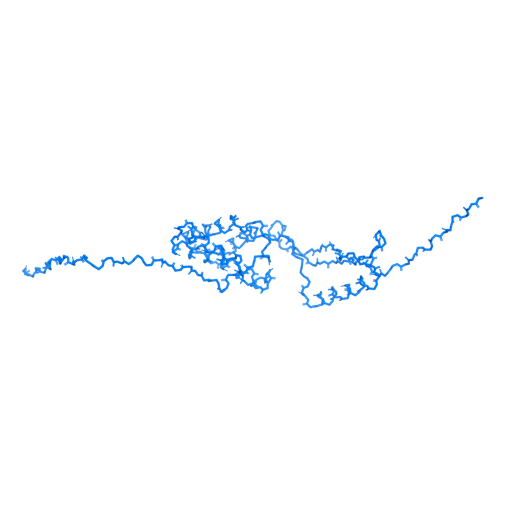1
ATOM 1636 N N . THR A 1 201 ? -47.331 41.856 21.172 1.00 51.09 201 THR A N 1
ATOM 1637 C CA . THR A 1 201 ? -47.773 43.249 21.436 1.00 51.09 201 THR A CA 1
ATOM 1638 C C . THR A 1 201 ? -46.635 44.179 21.875 1.00 51.09 201 THR A C 1
ATOM 1640 O O . THR A 1 201 ? -45.831 43.798 22.720 1.00 51.09 201 THR A O 1
ATOM 1643 N N . ASN A 1 202 ? -46.441 45.353 21.267 1.00 48.09 202 ASN A N 1
ATOM 1644 C CA . ASN A 1 202 ? -47.415 46.296 20.694 1.00 48.09 202 ASN A CA 1
ATOM 1645 C C . ASN A 1 202 ? -47.149 46.624 19.217 1.00 48.09 202 ASN A C 1
ATOM 1647 O O . ASN A 1 202 ? -45.963 46.844 18.887 1.00 48.09 202 ASN A O 1
#

Secondary structure (DSSP, 8-state):
-----------PPTTEEEETTEEEEEEEEEEEEEETTEEEEEEEEEEPPPBSSHHHHHHHHHHHHHHHHTT--------BHHHHHHHHHHHHHHHH---HHHHHHHHHHHHHHHHHHTTSBGGG--HHHHHHHHHHHHHTT--HHHHHHHHHHHHHHHHHHHHTTS-SS-TTTTPPPPPP------TT----PPP-------

Sequence (202 aa):
MKKKGSSTKRKLPTNVRERDGKYSYRYYIPTTKFIEGEEKKSSKEMESPRFDTIQEAVDFGILIEAKKIQKKLKYTDDLTVRTWSQTWLKAYIMEREPAGNTIKNREYGLRVLLKQFGGFSIVDVSVSQYQDFLYKLKEDGKSRSTITTIHTAASLMFEHAKRKGLIEFDPTADAVIPKEKKTARKIGEKNKSSPNFSRRTN

Radius of gyration: 28.77 Å; chains: 1; bounding box: 98×86×57 Å

pLDDT: mean 81.84, std 17.82, range [36.78, 98.38]

Organism: Paenibacillus polymyxa (NCBI:txid1406)